Protein AF-0000000067383985 (afdb_homodimer)

Structure (mmCIF, N/CA/C/O backbone):
data_AF-0000000067383985-model_v1
#
loop_
_entity.id
_entity.type
_entity.pdbx_description
1 polymer 'Peptidase S26 domain-containing protein'
#
loop_
_atom_site.group_PDB
_atom_site.id
_atom_site.type_symbol
_atom_site.label_atom_id
_atom_site.label_alt_id
_atom_site.label_comp_id
_atom_site.label_asym_id
_atom_site.label_entity_id
_atom_site.label_seq_id
_atom_site.pdbx_PDB_ins_code
_atom_site.Cartn_x
_atom_site.Cartn_y
_atom_site.Cartn_z
_atom_site.occupancy
_atom_site.B_iso_or_equiv
_atom_site.auth_seq_id
_atom_site.auth_comp_id
_atom_site.auth_asym_id
_atom_site.auth_atom_id
_atom_site.pdbx_PDB_model_num
ATOM 1 N N . MET A 1 1 ? -20.891 30.266 47.156 1 46.22 1 MET A N 1
ATOM 2 C CA . MET A 1 1 ? -20.328 30.25 45.812 1 46.22 1 MET A CA 1
ATOM 3 C C . MET A 1 1 ? -18.812 30.359 45.844 1 46.22 1 MET A C 1
ATOM 5 O O . MET A 1 1 ? -18.266 31.344 46.344 1 46.22 1 MET A O 1
ATOM 9 N N . SER A 1 2 ? -17.922 29.234 45.781 1 56.44 2 SER A N 1
ATOM 10 C CA . SER A 1 2 ? -16.625 28.984 46.406 1 56.44 2 SER A CA 1
ATOM 11 C C . SER A 1 2 ? -15.531 29.797 45.75 1 56.44 2 SER A C 1
ATOM 13 O O . SER A 1 2 ? -15.648 30.203 44.594 1 56.44 2 SER A O 1
ATOM 15 N N . HIS A 1 3 ? -14.695 30.547 46.5 1 60.88 3 HIS A N 1
ATOM 16 C CA . HIS A 1 3 ? -13.5 31.344 46.219 1 60.88 3 HIS A CA 1
ATOM 17 C C . HIS A 1 3 ? -12.633 30.688 45.156 1 60.88 3 HIS A C 1
ATOM 19 O O . HIS A 1 3 ? -11.945 31.375 44.406 1 60.88 3 HIS A O 1
ATOM 25 N N . PHE A 1 4 ? -12.695 29.391 45.156 1 61.62 4 PHE A N 1
ATOM 26 C CA . PHE A 1 4 ? -11.883 28.641 44.188 1 61.62 4 PHE A CA 1
ATOM 27 C C . PHE A 1 4 ? -12.352 28.891 42.781 1 61.62 4 PHE A C 1
ATOM 29 O O . PHE A 1 4 ? -11.539 29.094 41.875 1 61.62 4 PHE A O 1
ATOM 36 N N . LEU A 1 5 ? -13.656 28.984 42.531 1 60.78 5 LEU A N 1
ATOM 37 C CA . LEU A 1 5 ? -14.203 29.234 41.219 1 60.78 5 LEU A CA 1
ATOM 38 C C . LEU A 1 5 ? -13.891 30.656 40.719 1 60.78 5 LEU A C 1
ATOM 40 O O . LEU A 1 5 ? -13.641 30.875 39.531 1 60.78 5 LEU A O 1
ATOM 44 N N . ARG A 1 6 ? -13.672 31.578 41.625 1 62.09 6 ARG A N 1
ATOM 45 C CA . ARG A 1 6 ? -13.344 32.969 41.312 1 62.09 6 ARG A CA 1
ATOM 46 C C . ARG A 1 6 ? -11.906 33.094 40.812 1 62.09 6 ARG A C 1
ATOM 48 O O . ARG A 1 6 ? -11.617 33.844 39.906 1 62.09 6 ARG A O 1
ATOM 55 N N . ARG A 1 7 ? -10.953 32.344 41.406 1 60.19 7 ARG A N 1
ATOM 56 C CA . ARG A 1 7 ? -9.555 32.375 40.969 1 60.19 7 ARG A CA 1
ATOM 57 C C . ARG A 1 7 ? -9.391 31.75 39.594 1 60.19 7 ARG A C 1
ATOM 59 O O . ARG A 1 7 ? -8.57 32.188 38.781 1 60.19 7 ARG A O 1
ATOM 66 N N . LEU A 1 8 ? -10.109 30.703 39.312 1 59.47 8 LEU A N 1
ATOM 67 C CA . LEU A 1 8 ? -10.055 30.094 38 1 59.47 8 LEU A CA 1
ATOM 68 C C . LEU A 1 8 ? -10.672 31.016 36.938 1 59.47 8 LEU A C 1
ATOM 70 O O . LEU A 1 8 ? -10.227 31.031 35.781 1 59.47 8 LEU A O 1
ATOM 74 N N . ALA A 1 9 ? -11.727 31.781 37.375 1 60.59 9 ALA A N 1
ATOM 75 C CA . ALA A 1 9 ? -12.352 32.75 36.469 1 60.59 9 ALA A CA 1
ATOM 76 C C . ALA A 1 9 ? -11.375 33.844 36.094 1 60.59 9 ALA A C 1
ATOM 78 O O . ALA A 1 9 ? -11.539 34.5 35.031 1 60.59 9 ALA A O 1
ATOM 79 N N . GLY A 1 10 ? -10.414 34.031 36.938 1 60.94 10 GLY A N 1
ATOM 80 C CA . GLY A 1 10 ? -9.469 35.125 36.656 1 60.94 10 GLY A CA 1
ATOM 81 C C . GLY A 1 10 ? -8.336 34.688 35.75 1 60.94 10 GLY A C 1
ATOM 82 O O . GLY A 1 10 ? -7.484 35.5 35.406 1 60.94 10 GLY A O 1
ATOM 83 N N . VAL A 1 11 ? -8.078 33.375 35.656 1 58.19 11 VAL A N 1
ATOM 84 C CA . VAL A 1 11 ? -7.035 32.938 34.75 1 58.19 11 VAL A CA 1
ATOM 85 C C . VAL A 1 11 ? -7.438 33.25 33.312 1 58.19 11 VAL A C 1
ATOM 87 O O . VAL A 1 11 ? -8.547 32.938 32.875 1 58.19 11 VAL A O 1
ATOM 90 N N . PRO A 1 12 ? -6.809 34.344 32.688 1 61.72 12 PRO A N 1
ATOM 91 C CA . PRO A 1 12 ? -7.16 34.688 31.328 1 61.72 12 PRO A CA 1
ATOM 92 C C . PRO A 1 12 ? -6.965 33.531 30.344 1 61.72 12 PRO A C 1
ATOM 94 O O . PRO A 1 12 ? -5.977 33.531 29.609 1 61.72 12 PRO A O 1
ATOM 97 N N . TRP A 1 13 ? -7.805 32.5 30.484 1 60.91 13 TRP A N 1
ATOM 98 C CA . TRP A 1 13 ? -7.797 31.312 29.641 1 60.91 13 TRP A CA 1
ATOM 99 C C . TRP A 1 13 ? -7.723 31.688 28.172 1 60.91 13 TRP A C 1
ATOM 101 O O . TRP A 1 13 ? -7.074 31 27.375 1 60.91 13 TRP A O 1
ATOM 111 N N . ARG A 1 14 ? -8.352 32.75 27.922 1 64.44 14 ARG A N 1
ATOM 112 C CA . ARG A 1 14 ? -8.328 33.188 26.531 1 64.44 14 ARG A CA 1
ATOM 113 C C . ARG A 1 14 ? -6.91 33.562 26.094 1 64.44 14 ARG A C 1
ATOM 115 O O . ARG A 1 14 ? -6.5 33.219 24.984 1 64.44 14 ARG A O 1
ATOM 122 N N . GLN A 1 15 ? -6.246 34.219 27 1 60.88 15 GLN A N 1
ATOM 123 C CA . GLN A 1 15 ? -4.883 34.625 26.656 1 60.88 15 GLN A CA 1
ATOM 124 C C . GLN A 1 15 ? -3.949 33.406 26.656 1 60.88 15 GLN A C 1
ATOM 126 O O . GLN A 1 15 ? -3.115 33.25 25.766 1 60.88 15 GLN A O 1
ATOM 131 N N . ILE A 1 16 ? -4.016 32.594 27.672 1 58.84 16 ILE A N 1
ATOM 132 C CA . ILE A 1 16 ? -3.168 31.406 27.734 1 58.84 16 ILE A CA 1
ATOM 133 C C . ILE A 1 16 ? -3.533 30.438 26.594 1 58.84 16 ILE A C 1
ATOM 135 O O . ILE A 1 16 ? -2.65 29.875 25.953 1 58.84 16 ILE A O 1
ATOM 139 N N . ALA A 1 17 ? -4.852 30.375 26.406 1 60.25 17 ALA A N 1
ATOM 140 C CA . ALA A 1 17 ? -5.301 29.531 25.312 1 60.25 17 ALA A CA 1
ATOM 141 C C . ALA A 1 17 ? -4.805 30.062 23.969 1 60.25 17 ALA A C 1
ATOM 143 O O . ALA A 1 17 ? -4.391 29.297 23.094 1 60.25 17 ALA A O 1
ATOM 144 N N . GLY A 1 18 ? -4.777 31.344 23.891 1 61.44 18 GLY A N 1
ATOM 145 C CA . GLY A 1 18 ? -4.312 31.969 22.656 1 61.44 18 GLY A CA 1
ATOM 146 C C . GLY A 1 18 ? -2.832 31.766 22.406 1 61.44 18 GLY A C 1
ATOM 147 O O . GLY A 1 18 ? -2.428 31.422 21.297 1 61.44 18 GLY A O 1
ATOM 148 N N . GLU A 1 19 ? -2.053 32.031 23.438 1 60.81 19 GLU A N 1
ATOM 149 C CA . GLU A 1 19 ? -0.607 31.875 23.312 1 60.81 19 GLU A CA 1
ATOM 150 C C . GLU A 1 19 ? -0.226 30.406 23.172 1 60.81 19 GLU A C 1
ATOM 152 O O . GLU A 1 19 ? 0.644 30.062 22.359 1 60.81 19 GLU A O 1
ATOM 157 N N . ALA A 1 20 ? -0.768 29.609 24.062 1 60.75 20 ALA A N 1
ATOM 158 C CA . ALA A 1 20 ? -0.512 28.172 23.984 1 60.75 20 ALA A CA 1
ATOM 159 C C . ALA A 1 20 ? -0.951 27.609 22.625 1 60.75 20 ALA A C 1
ATOM 161 O O . ALA A 1 20 ? -0.255 26.781 22.047 1 60.75 20 ALA A O 1
ATOM 162 N N . VAL A 1 21 ? -2.004 28.234 22.188 1 63.19 21 VAL A N 1
ATOM 163 C CA . VAL A 1 21 ? -2.52 27.766 20.906 1 63.19 21 VAL A CA 1
ATOM 164 C C . VAL A 1 21 ? -1.542 28.125 19.797 1 63.19 21 VAL A C 1
ATOM 166 O O . VAL A 1 21 ? -1.293 27.312 18.891 1 63.19 21 VAL A O 1
ATOM 169 N N . SER A 1 22 ? -0.881 29.328 20 1 64.75 22 SER A N 1
ATOM 170 C CA . SER A 1 22 ? 0.042 29.734 18.938 1 64.75 22 SER A CA 1
ATOM 171 C C . SER A 1 22 ? 1.28 28.844 18.922 1 64.75 22 SER A C 1
ATOM 173 O O . SER A 1 22 ? 1.728 28.422 17.859 1 64.75 22 SER A O 1
ATOM 175 N N . GLY A 1 23 ? 1.923 28.641 20.156 1 63.78 23 GLY A N 1
ATOM 176 C CA . GLY A 1 23 ? 3.098 27.781 20.219 1 63.78 23 GLY A CA 1
ATOM 177 C C . GLY A 1 23 ? 2.809 26.344 19.859 1 63.78 23 GLY A C 1
ATOM 178 O O . GLY A 1 23 ? 3.559 25.719 19.094 1 63.78 23 GLY A O 1
ATOM 179 N N . VAL A 1 24 ? 1.77 25.828 20.406 1 73 24 VAL A N 1
ATOM 180 C CA . VAL A 1 24 ? 1.37 24.453 20.141 1 73 24 VAL A CA 1
ATOM 181 C C . VAL A 1 24 ? 1.079 24.266 18.641 1 73 24 VAL A C 1
ATOM 183 O O . VAL A 1 24 ? 1.399 23.234 18.062 1 73 24 VAL A O 1
ATOM 186 N N . SER A 1 25 ? 0.695 25.406 18.141 1 74.25 25 SER A N 1
ATOM 187 C CA . SER A 1 25 ? 0.328 25.344 16.734 1 74.25 25 SER A CA 1
ATOM 188 C C . SER A 1 25 ? 1.559 25.188 15.844 1 74.25 25 SER A C 1
ATOM 190 O O . SER A 1 25 ? 1.547 24.391 14.898 1 74.25 25 SER A O 1
ATOM 192 N N . LEU A 1 26 ? 2.713 25.922 16.188 1 72.44 26 LEU A N 1
ATOM 193 C CA . LEU A 1 26 ? 3.918 25.812 15.367 1 72.44 26 LEU A CA 1
ATOM 194 C C . LEU A 1 26 ? 4.539 24.422 15.508 1 72.44 26 LEU A C 1
ATOM 196 O O . LEU A 1 26 ? 4.992 23.844 14.523 1 72.44 26 LEU A O 1
ATOM 200 N N . VAL A 1 27 ? 4.539 24 16.703 1 78.19 27 VAL A N 1
ATOM 201 C CA . VAL A 1 27 ? 5.094 22.688 16.969 1 78.19 27 VAL A CA 1
ATOM 202 C C . VAL A 1 27 ? 4.266 21.625 16.234 1 78.19 27 VAL A C 1
ATOM 204 O O . VAL A 1 27 ? 4.82 20.734 15.578 1 78.19 27 VAL A O 1
ATOM 207 N N . ALA A 1 28 ? 3.02 21.797 16.328 1 81.31 28 ALA A N 1
ATOM 208 C CA . ALA A 1 28 ? 2.131 20.875 15.648 1 81.31 28 ALA A CA 1
ATOM 209 C C . ALA A 1 28 ? 2.346 20.922 14.133 1 81.31 28 ALA A C 1
ATOM 211 O O . ALA A 1 28 ? 2.328 19.891 13.461 1 81.31 28 ALA A O 1
ATOM 212 N N . GLN A 1 29 ? 2.59 22.062 13.641 1 78.62 29 GLN A N 1
ATOM 213 C CA . GLN A 1 29 ? 2.852 22.234 12.211 1 78.62 29 GLN A CA 1
ATOM 214 C C . GLN A 1 29 ? 4.156 21.547 11.805 1 78.62 29 GLN A C 1
ATOM 216 O O . GLN A 1 29 ? 4.223 20.906 10.758 1 78.62 29 GLN A O 1
ATOM 221 N N . GLY A 1 30 ? 5.191 21.859 12.562 1 83.25 30 GLY A N 1
ATOM 222 C CA . GLY A 1 30 ? 6.461 21.203 12.297 1 83.25 30 GLY A CA 1
ATOM 223 C C . GLY A 1 30 ? 6.367 19.688 12.312 1 83.25 30 GLY A C 1
ATOM 224 O O . GLY A 1 30 ? 6.875 19.016 11.414 1 83.25 30 GLY A O 1
ATOM 225 N N . LEU A 1 31 ? 5.602 19.234 13.234 1 85.94 31 LEU A N 1
ATOM 226 C CA . LEU A 1 31 ? 5.438 17.797 13.359 1 85.94 31 LEU A CA 1
ATOM 227 C C . LEU A 1 31 ? 4.648 17.234 12.188 1 85.94 31 LEU A C 1
ATOM 229 O O . LEU A 1 31 ? 4.984 16.172 11.656 1 85.94 31 LEU A O 1
ATOM 233 N N . CYS A 1 32 ? 3.625 17.984 11.797 1 86 32 CYS A N 1
ATOM 234 C CA . CYS A 1 32 ? 2.832 17.562 10.648 1 86 32 CYS A CA 1
ATOM 235 C C . CYS A 1 32 ? 3.666 17.578 9.375 1 86 32 CYS A C 1
ATOM 237 O O . CYS A 1 32 ? 3.568 16.656 8.562 1 86 32 CYS A O 1
ATOM 239 N N . ALA A 1 33 ? 4.504 18.531 9.203 1 86.94 33 ALA A N 1
ATOM 240 C CA . ALA A 1 33 ? 5.344 18.625 8.016 1 86.94 33 ALA A CA 1
ATOM 241 C C . ALA A 1 33 ? 6.355 17.484 7.961 1 86.94 33 ALA A C 1
ATOM 243 O O . ALA A 1 33 ? 6.551 16.875 6.906 1 86.94 33 ALA A O 1
ATOM 244 N N . VAL A 1 34 ? 6.945 17.281 9.07 1 88.19 34 VAL A N 1
ATOM 245 C CA . VAL A 1 34 ? 7.91 16.188 9.148 1 88.19 34 VAL A CA 1
ATOM 246 C C . VAL A 1 34 ? 7.215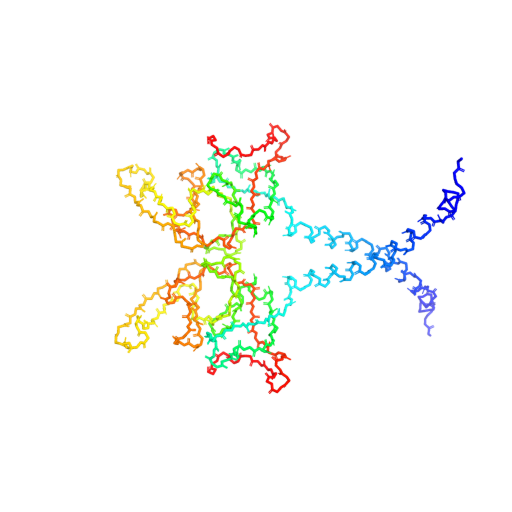 14.859 8.844 1 88.19 34 VAL A C 1
ATOM 248 O O . VAL A 1 34 ? 7.758 14.016 8.117 1 88.19 34 VAL A O 1
ATOM 251 N N . HIS A 1 35 ? 6.031 14.734 9.344 1 90.12 35 HIS A N 1
ATOM 252 C CA . HIS A 1 35 ? 5.277 13.508 9.102 1 90.12 35 HIS A CA 1
ATOM 253 C C . HIS A 1 35 ? 4.961 13.344 7.617 1 90.12 35 HIS A C 1
ATOM 255 O O . HIS A 1 35 ? 5.16 12.266 7.055 1 90.12 35 HIS A O 1
ATOM 261 N N . VAL A 1 36 ? 4.488 14.391 7 1 89.69 36 VAL A N 1
ATOM 262 C CA . VAL A 1 36 ? 4.145 14.344 5.582 1 89.69 36 VAL A CA 1
ATOM 263 C C . VAL A 1 36 ? 5.398 14.062 4.754 1 89.69 36 VAL A C 1
ATOM 265 O O . VAL A 1 36 ? 5.375 13.242 3.838 1 89.69 36 VAL A O 1
ATOM 268 N N . PHE A 1 37 ? 6.438 14.711 5.07 1 91.19 37 PHE A N 1
ATOM 269 C CA . PHE A 1 37 ? 7.699 14.508 4.367 1 91.19 37 PHE A CA 1
ATOM 270 C C . PHE A 1 37 ? 8.188 13.078 4.531 1 91.19 37 PHE A C 1
ATOM 272 O O . PHE A 1 37 ? 8.547 12.422 3.549 1 91.19 37 PHE A O 1
ATOM 279 N N . SER A 1 38 ? 8.164 12.523 5.723 1 91.88 38 SER A N 1
ATOM 280 C CA . SER A 1 38 ? 8.656 11.18 6.004 1 91.88 38 SER A CA 1
ATOM 281 C C . SER A 1 38 ? 7.762 10.125 5.359 1 91.88 38 SER A C 1
ATOM 283 O O . SER A 1 38 ? 8.242 9.062 4.957 1 91.88 38 SER A O 1
ATOM 285 N N . GLU A 1 39 ? 6.5 10.438 5.176 1 91.5 39 GLU A N 1
ATOM 286 C CA . GLU A 1 39 ? 5.551 9.484 4.617 1 91.5 39 GLU A CA 1
ATOM 287 C C . GLU A 1 39 ? 5.68 9.398 3.1 1 91.5 39 GLU A C 1
ATOM 289 O O . GLU A 1 39 ? 5.508 8.328 2.516 1 91.5 39 GLU A O 1
ATOM 294 N N . HIS A 1 40 ? 6.16 10.547 2.533 1 93.25 40 HIS A N 1
ATOM 295 C CA . HIS A 1 40 ? 6.016 10.57 1.083 1 93.25 40 HIS A CA 1
ATOM 296 C C . HIS A 1 40 ? 7.367 10.711 0.395 1 93.25 40 HIS A C 1
ATOM 298 O O . HIS A 1 40 ? 7.488 10.461 -0.807 1 93.25 40 HIS A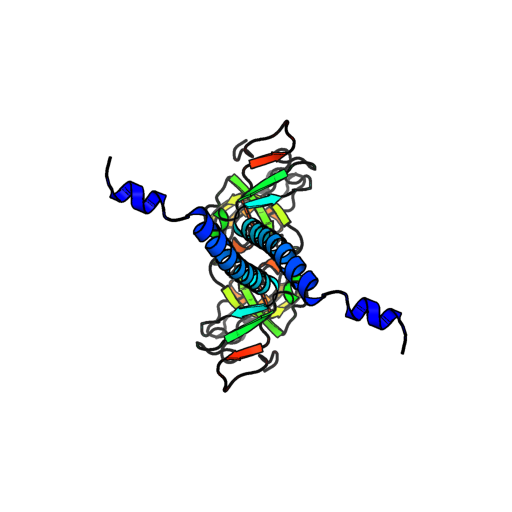 O 1
ATOM 304 N N . VAL A 1 41 ? 8.367 11.039 1.116 1 95.5 41 VAL A N 1
ATOM 305 C CA . VAL A 1 41 ? 9.602 11.383 0.415 1 95.5 41 VAL A CA 1
ATOM 306 C C . VAL A 1 41 ? 10.75 10.516 0.921 1 95.5 41 VAL A C 1
ATOM 308 O O . VAL A 1 41 ? 11.258 9.664 0.187 1 95.5 41 VAL A O 1
ATOM 311 N N . LEU A 1 42 ? 11.148 10.75 2.117 1 95.56 42 LEU A N 1
ATOM 312 C CA . LEU A 1 42 ? 12.297 10.062 2.697 1 95.56 42 LEU A CA 1
ATOM 313 C C . LEU A 1 42 ? 11.969 9.531 4.09 1 95.56 42 LEU A C 1
ATOM 315 O O . LEU A 1 42 ? 11.438 10.266 4.926 1 95.56 42 LEU A O 1
ATOM 319 N N . GLY A 1 43 ? 12.219 8.242 4.309 1 94.94 43 GLY A N 1
ATOM 320 C CA . GLY A 1 43 ? 12.008 7.633 5.609 1 94.94 43 GLY A CA 1
ATOM 321 C C . GLY A 1 43 ? 13.234 6.895 6.121 1 94.94 43 GLY A C 1
ATOM 322 O O . GLY A 1 43 ? 14.289 6.906 5.48 1 94.94 43 GLY A O 1
ATOM 323 N N . VAL A 1 44 ? 13.102 6.41 7.301 1 93.81 44 VAL A N 1
ATOM 324 C CA . VAL A 1 44 ? 14.148 5.602 7.922 1 93.81 44 VAL A CA 1
ATOM 325 C C . VAL A 1 44 ? 13.594 4.215 8.258 1 93.81 44 VAL A C 1
ATOM 327 O O . VAL A 1 44 ? 12.453 4.09 8.703 1 93.81 44 VAL A O 1
ATOM 330 N N . ALA A 1 45 ? 14.398 3.24 7.984 1 93.81 45 ALA A N 1
ATOM 331 C CA . ALA A 1 45 ? 13.977 1.869 8.266 1 93.81 45 ALA A CA 1
ATOM 332 C C . ALA A 1 45 ? 15.023 1.138 9.109 1 93.81 45 ALA A C 1
ATOM 334 O O . ALA A 1 45 ? 16.219 1.428 9.016 1 93.81 45 ALA A O 1
ATOM 335 N N . PHE A 1 46 ? 14.469 0.198 9.906 1 92.06 46 PHE A N 1
ATOM 336 C CA . PHE A 1 46 ? 15.273 -0.668 10.766 1 92.06 46 PHE A CA 1
ATOM 337 C C . PHE A 1 46 ? 15.047 -2.135 10.414 1 92.06 46 PHE A C 1
ATOM 339 O O . PHE A 1 46 ? 14.352 -2.848 11.141 1 92.06 46 PHE A O 1
ATOM 346 N N . PRO A 1 47 ? 15.594 -2.461 9.234 1 86.44 47 PRO A N 1
ATOM 347 C CA . PRO A 1 47 ? 15.375 -3.863 8.875 1 86.44 47 PRO A CA 1
ATOM 348 C C . PRO A 1 47 ? 15.953 -4.836 9.898 1 86.44 47 PRO A C 1
ATOM 350 O O . PRO A 1 47 ? 17.016 -4.57 10.477 1 86.44 47 PRO A O 1
ATOM 353 N N . ARG A 1 48 ? 15.125 -5.824 10.234 1 86.75 48 ARG A N 1
ATOM 354 C CA . ARG A 1 48 ? 15.547 -6.863 11.172 1 86.75 48 ARG A CA 1
ATOM 355 C C . ARG A 1 48 ? 15.445 -8.242 10.539 1 86.75 48 ARG A C 1
ATOM 357 O O . ARG A 1 48 ? 14.586 -8.477 9.68 1 86.75 48 ARG A O 1
ATOM 364 N N . GLY A 1 49 ? 16.328 -9.055 10.961 1 87.62 49 GLY A N 1
ATOM 365 C CA . GLY A 1 49 ? 16.266 -10.43 10.484 1 87.62 49 GLY A CA 1
ATOM 366 C C . GLY A 1 49 ? 17.516 -10.852 9.719 1 87.62 49 GLY A C 1
ATOM 367 O O . GLY A 1 49 ? 18.375 -10.023 9.422 1 87.62 49 GLY A O 1
ATOM 368 N N . SER A 1 50 ? 17.547 -12.188 9.32 1 90.38 50 SER A N 1
ATOM 369 C CA . SER A 1 50 ? 18.734 -12.742 8.703 1 90.38 50 SER A CA 1
ATOM 370 C C . SER A 1 50 ? 18.578 -12.844 7.188 1 90.38 50 SER A C 1
ATOM 372 O O . SER A 1 50 ? 19.531 -13.203 6.48 1 90.38 50 SER A O 1
ATOM 374 N N . SER A 1 51 ? 17.484 -12.438 6.699 1 91.25 51 SER A N 1
ATOM 375 C CA . SER A 1 51 ? 17.172 -12.734 5.309 1 91.25 51 SER A CA 1
ATOM 376 C C . SER A 1 51 ? 18.094 -11.992 4.352 1 91.25 51 SER A C 1
ATOM 378 O O . SER A 1 51 ? 18.297 -12.422 3.215 1 91.25 51 SER A O 1
ATOM 380 N N . MET A 1 52 ? 18.641 -10.891 4.805 1 91.44 52 MET A N 1
ATOM 381 C CA . MET A 1 52 ? 19.422 -10.062 3.887 1 91.44 52 MET A CA 1
ATOM 382 C C . MET A 1 52 ? 20.906 -10.141 4.215 1 91.44 52 MET A C 1
ATOM 384 O O . MET A 1 52 ? 21.703 -9.359 3.691 1 91.44 52 MET A O 1
ATOM 388 N N . LEU A 1 53 ? 21.266 -11.023 5.027 1 89.75 53 LEU A N 1
ATOM 389 C CA . LEU A 1 53 ? 22.688 -11.242 5.277 1 89.75 53 LEU A CA 1
ATOM 390 C C . LEU A 1 53 ? 23.391 -11.711 4.016 1 89.75 53 LEU A C 1
ATOM 392 O O . LEU A 1 53 ? 22.844 -12.508 3.25 1 89.75 53 LEU A O 1
ATOM 396 N N . PRO A 1 54 ? 24.562 -11.141 3.787 1 86.38 54 PRO A N 1
ATOM 397 C CA . PRO A 1 54 ? 25.344 -10.258 4.648 1 86.38 54 PRO A CA 1
ATOM 398 C C . PRO A 1 54 ? 25.125 -8.781 4.336 1 86.38 54 PRO A C 1
ATOM 400 O O . PRO A 1 54 ? 25.688 -7.906 4.992 1 86.38 54 PRO A O 1
ATOM 403 N N . ALA A 1 55 ? 24.391 -8.461 3.324 1 84.56 55 ALA A N 1
ATOM 404 C CA . ALA A 1 55 ? 24.188 -7.078 2.902 1 84.56 55 ALA A CA 1
ATOM 405 C C . ALA A 1 55 ? 23.672 -6.223 4.055 1 84.56 55 ALA A C 1
ATOM 407 O O . ALA A 1 55 ? 24.109 -5.078 4.23 1 84.56 55 ALA A O 1
ATOM 408 N N . LEU A 1 56 ? 22.766 -6.75 4.844 1 87.19 56 LEU A N 1
ATOM 409 C CA . LEU A 1 56 ? 22.219 -6.102 6.031 1 87.19 56 LEU A CA 1
ATOM 410 C C . LEU A 1 56 ? 22.406 -6.98 7.266 1 87.19 56 LEU A C 1
ATOM 412 O O . LEU A 1 56 ? 22.156 -8.188 7.219 1 87.19 56 LEU A O 1
ATOM 416 N N . ASN A 1 57 ? 22.797 -6.344 8.234 1 85.81 57 ASN A N 1
ATOM 417 C CA . ASN A 1 57 ? 23 -7.09 9.477 1 85.81 57 ASN A CA 1
ATOM 418 C C . ASN A 1 57 ? 21.672 -7.52 10.086 1 85.81 57 ASN A C 1
ATOM 420 O O . ASN A 1 57 ? 20.609 -6.984 9.727 1 85.81 57 ASN A O 1
ATOM 424 N N . MET A 1 58 ? 21.781 -8.414 10.961 1 81.5 58 MET A N 1
ATOM 425 C CA . MET A 1 58 ? 20.578 -8.93 11.602 1 81.5 58 MET A CA 1
ATOM 426 C C . MET A 1 58 ? 19.859 -7.84 12.398 1 81.5 58 MET A C 1
ATOM 428 O O . MET A 1 58 ? 18.641 -7.836 12.5 1 81.5 58 MET A O 1
ATOM 432 N N . ALA A 1 59 ? 20.75 -7.039 12.977 1 83.06 59 ALA A N 1
ATOM 433 C CA . ALA A 1 59 ? 20.219 -5.902 13.727 1 83.06 59 ALA A CA 1
ATOM 434 C C . ALA A 1 59 ? 21.219 -4.742 13.742 1 83.06 59 ALA A C 1
ATOM 436 O O . ALA A 1 59 ? 22.406 -4.938 13.531 1 83.06 59 ALA A O 1
ATOM 437 N N . GLY A 1 60 ? 20.609 -3.602 13.844 1 84.88 60 GLY A N 1
ATOM 438 C CA . GLY A 1 60 ? 21.453 -2.449 14.109 1 84.88 60 GLY A CA 1
ATOM 439 C C . GLY A 1 60 ? 21.609 -1.536 12.906 1 84.88 60 GLY A C 1
ATOM 440 O O . GLY A 1 60 ? 22.016 -0.382 13.047 1 84.88 60 GLY A O 1
ATOM 441 N N . ASP A 1 61 ? 21.391 -2.033 11.758 1 90.94 61 ASP A N 1
ATOM 442 C CA . ASP A 1 61 ? 21.5 -1.178 10.578 1 90.94 61 ASP A CA 1
ATOM 443 C C . ASP A 1 61 ? 20.312 -0.216 10.484 1 90.94 61 ASP A C 1
ATOM 445 O O . ASP A 1 61 ? 19.188 -0.578 10.82 1 90.94 61 ASP A O 1
ATOM 449 N N . VAL A 1 62 ? 20.641 0.974 10.117 1 94 62 VAL A N 1
ATOM 450 C CA . VAL A 1 62 ? 19.609 1.971 9.828 1 94 62 VAL A CA 1
ATOM 451 C C . VAL A 1 62 ? 19.75 2.447 8.383 1 94 62 VAL A C 1
ATOM 453 O O . VAL A 1 62 ? 20.828 2.879 7.961 1 94 62 VAL A O 1
ATOM 456 N N . LEU A 1 63 ? 18.656 2.365 7.68 1 94.75 63 LEU A N 1
ATOM 457 C CA . LEU A 1 63 ? 18.703 2.68 6.258 1 94.75 63 LEU A CA 1
ATOM 458 C C . LEU A 1 63 ? 17.781 3.844 5.922 1 94.75 63 LEU A C 1
ATOM 460 O O . LEU A 1 63 ? 16.719 3.984 6.523 1 94.75 63 LEU A O 1
ATOM 464 N N . LEU A 1 64 ? 18.266 4.617 4.98 1 95.25 64 LEU A N 1
ATOM 465 C CA . LEU A 1 64 ? 17.391 5.605 4.363 1 95.25 64 LEU A CA 1
ATOM 466 C C . LEU A 1 64 ? 16.469 4.953 3.33 1 95.25 64 LEU A C 1
ATOM 468 O O . LEU A 1 64 ? 16.906 4.098 2.557 1 95.25 64 LEU A O 1
ATOM 472 N N . THR A 1 65 ? 15.242 5.344 3.412 1 96.06 65 THR A N 1
ATOM 473 C CA . THR A 1 65 ? 14.258 4.789 2.488 1 96.06 65 THR A CA 1
ATOM 474 C C . THR A 1 65 ? 13.727 5.871 1.551 1 96.06 65 THR A C 1
ATOM 476 O O . THR A 1 65 ? 13.07 6.816 1.993 1 96.06 65 THR A O 1
ATOM 479 N N . ASP A 1 66 ? 14.094 5.758 0.274 1 97.38 66 ASP A N 1
ATOM 480 C CA . ASP A 1 66 ? 13.547 6.613 -0.776 1 97.38 66 ASP A CA 1
ATOM 481 C C . ASP A 1 66 ? 12.125 6.188 -1.149 1 97.38 66 ASP A C 1
ATOM 483 O O . ASP A 1 66 ? 11.93 5.129 -1.743 1 97.38 66 ASP A O 1
ATOM 487 N N . LYS A 1 67 ? 11.094 7.059 -0.863 1 97.19 67 LYS A N 1
ATOM 488 C CA . LYS A 1 67 ? 9.695 6.688 -1.081 1 97.19 67 LYS A CA 1
ATOM 489 C C . LYS A 1 67 ? 9.172 7.277 -2.385 1 97.19 67 LYS A C 1
ATOM 491 O O . LYS A 1 67 ? 8.031 7.008 -2.779 1 97.19 67 LYS A O 1
ATOM 496 N N . VAL A 1 68 ? 9.984 7.965 -3.092 1 97.25 68 VAL A N 1
ATOM 497 C CA . VAL A 1 68 ? 9.586 8.602 -4.344 1 97.25 68 VAL A CA 1
ATOM 498 C C . VAL A 1 68 ? 9.883 7.668 -5.516 1 97.25 68 VAL A C 1
ATOM 500 O O . VAL A 1 68 ? 9.062 7.523 -6.426 1 97.25 68 VAL A O 1
ATOM 503 N N . SER A 1 69 ? 10.984 7.012 -5.488 1 96.56 69 SER A N 1
ATOM 504 C CA . SER A 1 69 ? 11.438 6.176 -6.598 1 96.56 69 SER A CA 1
ATOM 505 C C . SER A 1 69 ? 10.422 5.086 -6.922 1 96.56 69 SER A C 1
ATOM 507 O O . SER A 1 69 ? 10.078 4.883 -8.086 1 96.56 69 SER A O 1
ATOM 509 N N . PRO A 1 70 ? 9.914 4.383 -5.91 1 97 70 PRO A N 1
ATOM 510 C CA . PRO A 1 70 ? 8.922 3.371 -6.262 1 97 70 PRO A CA 1
ATOM 511 C C . PRO A 1 70 ? 7.684 3.965 -6.93 1 97 70 PRO A C 1
ATOM 513 O O . PRO A 1 70 ? 7.152 3.387 -7.883 1 97 70 PRO A O 1
ATOM 516 N N . ARG A 1 71 ? 7.277 5.086 -6.457 1 95.56 71 ARG A N 1
ATOM 517 C CA . ARG A 1 71 ? 6.082 5.715 -7.008 1 95.56 71 ARG A CA 1
ATOM 518 C C . ARG A 1 71 ? 6.316 6.164 -8.445 1 95.56 71 ARG A C 1
ATOM 520 O O . ARG A 1 71 ? 5.379 6.207 -9.25 1 95.56 71 ARG A O 1
ATOM 527 N N . ARG A 1 72 ? 7.504 6.402 -8.781 1 95.88 72 ARG A N 1
ATOM 528 C CA . ARG A 1 72 ? 7.844 6.879 -10.117 1 95.88 72 ARG A CA 1
ATOM 529 C C . ARG A 1 72 ? 8.281 5.723 -11.016 1 95.88 72 ARG A C 1
ATOM 531 O O . ARG A 1 72 ? 8.734 5.941 -12.141 1 95.88 72 ARG A O 1
ATOM 538 N N . GLY A 1 73 ? 8.242 4.523 -10.516 1 95.81 73 GLY A N 1
ATOM 539 C CA . GLY A 1 73 ? 8.578 3.354 -11.305 1 95.81 73 GLY A CA 1
ATOM 540 C C . GLY A 1 73 ? 10.078 3.176 -11.5 1 95.81 73 GLY A C 1
ATOM 541 O O . GLY A 1 73 ? 10.516 2.641 -12.516 1 95.81 73 GLY A O 1
ATOM 542 N N . ARG A 1 74 ? 10.867 3.656 -10.578 1 96.12 74 ARG A N 1
ATOM 543 C CA . ARG A 1 74 ? 12.312 3.648 -10.75 1 96.12 74 ARG A CA 1
ATOM 544 C C . ARG A 1 74 ? 12.953 2.529 -9.93 1 96.12 74 ARG A C 1
ATOM 546 O O . ARG A 1 74 ? 14.125 2.623 -9.547 1 96.12 74 ARG A O 1
ATOM 553 N N . VAL A 1 75 ? 12.227 1.575 -9.656 1 96.94 75 VAL A N 1
ATOM 554 C CA . VAL A 1 75 ? 12.75 0.367 -9.023 1 96.94 75 VAL A CA 1
ATOM 555 C C . VAL A 1 75 ? 13.148 -0.643 -10.102 1 96.94 75 VAL A C 1
ATOM 557 O O . VAL A 1 75 ? 12.445 -0.804 -11.102 1 96.94 75 VAL A O 1
ATOM 560 N N . GLY A 1 76 ? 14.266 -1.263 -9.883 1 96.81 76 GLY A N 1
ATOM 561 C CA . GLY A 1 76 ? 14.734 -2.266 -10.828 1 96.81 76 GLY A CA 1
ATOM 562 C C . GLY A 1 76 ? 15.562 -3.359 -10.172 1 96.81 76 GLY A C 1
ATOM 563 O O . GLY A 1 76 ? 15.797 -3.326 -8.961 1 96.81 76 GLY A O 1
ATOM 564 N N . PRO A 1 77 ? 15.945 -4.359 -11.047 1 97.06 77 PRO A N 1
ATOM 565 C CA . PRO A 1 77 ? 16.734 -5.469 -10.516 1 97.06 77 PRO A CA 1
ATOM 566 C C . PRO A 1 77 ? 18 -4.996 -9.797 1 97.06 77 PRO A C 1
ATOM 568 O O . PRO A 1 77 ? 18.672 -4.074 -10.258 1 97.06 77 PRO A O 1
ATOM 571 N N . GLY A 1 78 ? 18.25 -5.594 -8.641 1 95.31 78 GLY A N 1
ATOM 572 C CA . GLY A 1 78 ? 19.406 -5.238 -7.84 1 95.31 78 GLY A CA 1
ATOM 573 C C . GLY A 1 78 ? 19.078 -4.309 -6.688 1 95.31 78 GLY A C 1
ATOM 574 O O . GLY A 1 78 ? 19.812 -4.254 -5.695 1 95.31 78 GLY A O 1
ATOM 575 N N . ASP A 1 79 ? 18.031 -3.6 -6.828 1 95.94 79 ASP A N 1
ATOM 576 C CA . ASP A 1 79 ? 17.625 -2.672 -5.781 1 95.94 79 ASP A CA 1
ATOM 577 C C . ASP A 1 79 ? 17.141 -3.422 -4.543 1 95.94 79 ASP A C 1
ATOM 579 O O . ASP A 1 79 ? 16.5 -4.473 -4.66 1 95.94 79 ASP A O 1
ATOM 583 N N . VAL A 1 80 ? 17.484 -2.916 -3.398 1 96.12 80 VAL A N 1
ATOM 584 C CA . VAL A 1 80 ? 16.906 -3.383 -2.15 1 96.12 80 VAL A CA 1
ATOM 585 C C . VAL A 1 80 ? 15.672 -2.535 -1.811 1 96.12 80 VAL A C 1
ATOM 587 O O . VAL A 1 80 ? 15.742 -1.305 -1.818 1 96.12 80 VAL A O 1
ATOM 590 N N . VAL A 1 81 ? 14.594 -3.23 -1.55 1 97 81 VAL A N 1
ATOM 591 C CA . VAL A 1 81 ? 13.352 -2.488 -1.338 1 97 81 VAL A CA 1
ATOM 592 C C . VAL A 1 81 ? 12.734 -2.891 -0.002 1 97 81 VAL A C 1
ATOM 594 O O . VAL A 1 81 ? 12.984 -3.986 0.503 1 97 81 VAL A O 1
ATOM 597 N N . LEU A 1 82 ? 12.062 -1.924 0.577 1 96.69 82 LEU A N 1
ATOM 598 C CA . LEU A 1 82 ? 11.133 -2.168 1.672 1 96.69 82 LEU A CA 1
ATOM 599 C C . LEU A 1 82 ? 9.766 -2.596 1.141 1 96.69 82 LEU A C 1
ATOM 601 O O . LEU A 1 82 ? 9.141 -1.866 0.37 1 96.69 82 LEU A O 1
ATOM 605 N N . LEU A 1 83 ? 9.336 -3.781 1.552 1 96.94 83 LEU A N 1
ATOM 606 C CA . LEU A 1 83 ? 8.156 -4.406 0.969 1 96.94 83 LEU A CA 1
ATOM 607 C C . LEU A 1 83 ? 7.148 -4.781 2.051 1 96.94 83 LEU A C 1
ATOM 609 O O . LEU A 1 83 ? 7.516 -5.387 3.062 1 96.94 83 LEU A O 1
ATOM 613 N N . LEU A 1 84 ? 5.879 -4.312 1.863 1 97.44 84 LEU A N 1
ATOM 614 C CA . LEU A 1 84 ? 4.828 -4.902 2.686 1 97.44 84 LEU A CA 1
ATOM 615 C C . LEU A 1 84 ? 4.648 -6.383 2.361 1 97.44 84 LEU A C 1
ATOM 617 O O . LEU A 1 84 ? 4.492 -6.75 1.195 1 97.44 84 LEU A O 1
ATOM 621 N N . SER A 1 85 ? 4.73 -7.219 3.385 1 97.44 85 SER A N 1
ATOM 622 C CA . SER A 1 85 ? 4.648 -8.656 3.166 1 97.44 85 SER A CA 1
ATOM 623 C C . SER A 1 85 ? 3.307 -9.047 2.553 1 97.44 85 SER A C 1
ATOM 625 O O . SER A 1 85 ? 2.254 -8.609 3.021 1 97.44 85 SER A O 1
ATOM 627 N N . PRO A 1 86 ? 3.355 -9.852 1.466 1 97.81 86 PRO A N 1
ATOM 628 C CA . PRO A 1 86 ? 2.084 -10.32 0.907 1 97.81 86 PRO A CA 1
ATOM 629 C C . PRO A 1 86 ? 1.341 -11.266 1.846 1 97.81 86 PRO A C 1
ATOM 631 O O . PRO A 1 86 ? 0.125 -11.438 1.721 1 97.81 86 PRO A O 1
ATOM 634 N N . GLU A 1 87 ? 2.006 -11.82 2.799 1 97.06 87 GLU A N 1
ATOM 635 C CA . GLU A 1 87 ? 1.414 -12.828 3.67 1 97.06 87 GLU A CA 1
ATOM 636 C C . GLU A 1 87 ? 0.922 -12.211 4.977 1 97.06 87 GLU A C 1
ATOM 638 O O . GLU A 1 87 ? 0.092 -12.797 5.672 1 97.06 87 GLU A O 1
ATOM 643 N N . ASP A 1 88 ? 1.494 -11.102 5.328 1 96.12 88 ASP A N 1
ATOM 644 C CA . ASP A 1 88 ? 1.151 -10.398 6.559 1 96.12 88 ASP A CA 1
ATOM 645 C C . ASP A 1 88 ? 1.158 -8.883 6.344 1 96.12 88 ASP A C 1
ATOM 647 O O . ASP A 1 88 ? 2.221 -8.258 6.312 1 96.12 88 ASP A O 1
ATOM 651 N N . PRO A 1 89 ? -0.035 -8.273 6.27 1 94.38 89 PRO A N 1
ATOM 652 C CA . PRO A 1 89 ? -0.123 -6.848 5.93 1 94.38 89 PRO A CA 1
ATOM 653 C C . PRO A 1 89 ? 0.409 -5.941 7.035 1 94.38 89 PRO A C 1
ATOM 655 O O . PRO A 1 89 ? 0.469 -4.723 6.863 1 94.38 89 PRO A O 1
ATOM 658 N N . ARG A 1 90 ? 0.89 -6.48 8.141 1 94.25 90 ARG A N 1
ATOM 659 C CA . ARG A 1 90 ? 1.415 -5.672 9.234 1 94.25 90 ARG A CA 1
ATOM 660 C C . ARG A 1 90 ? 2.938 -5.75 9.297 1 94.25 90 ARG A C 1
ATOM 662 O O . ARG A 1 90 ? 3.562 -5.148 10.172 1 94.25 90 ARG A O 1
ATOM 669 N N . LYS A 1 91 ? 3.445 -6.527 8.398 1 95.12 91 LYS A N 1
ATOM 670 C CA . LYS A 1 91 ? 4.891 -6.746 8.414 1 95.12 91 LYS A CA 1
ATOM 671 C C . LYS A 1 91 ? 5.543 -6.156 7.164 1 95.12 91 LYS A C 1
ATOM 673 O O . LYS A 1 91 ? 5.035 -6.32 6.055 1 95.12 91 LYS A O 1
ATOM 678 N N . VAL A 1 92 ? 6.594 -5.449 7.418 1 95.44 92 VAL A N 1
ATOM 679 C CA . VAL A 1 92 ? 7.422 -4.953 6.324 1 95.44 92 VAL A CA 1
ATOM 680 C C . VAL A 1 92 ? 8.75 -5.707 6.297 1 95.44 92 VAL A C 1
ATOM 682 O O . VAL A 1 92 ? 9.328 -5.996 7.348 1 95.44 92 VAL A O 1
ATOM 685 N N . VAL A 1 93 ? 9.219 -6.047 5.086 1 95.06 93 VAL A N 1
ATOM 686 C CA . VAL A 1 93 ? 10.445 -6.824 4.949 1 95.06 93 VAL A CA 1
ATOM 687 C C . VAL A 1 93 ? 11.352 -6.176 3.904 1 95.06 93 VAL A C 1
ATOM 689 O O . VAL A 1 93 ? 10.875 -5.48 3.004 1 95.06 93 VAL A O 1
ATOM 692 N N . ALA A 1 94 ? 12.641 -6.434 4.082 1 95.31 94 ALA A N 1
ATOM 693 C CA . ALA A 1 94 ? 13.617 -6.008 3.086 1 95.31 94 ALA A CA 1
ATOM 694 C C . ALA A 1 94 ? 13.984 -7.156 2.148 1 95.31 94 ALA A C 1
ATOM 696 O O . ALA A 1 94 ? 14.273 -8.266 2.6 1 95.31 94 ALA A O 1
ATOM 697 N N . LYS A 1 95 ? 13.898 -6.902 0.923 1 96.19 95 LYS A N 1
ATOM 698 C CA . LYS A 1 95 ? 14.25 -7.895 -0.091 1 96.19 95 LYS A CA 1
ATOM 699 C C . LYS A 1 95 ? 14.961 -7.242 -1.271 1 96.19 95 LYS A C 1
ATOM 701 O O . LYS A 1 95 ? 14.891 -6.023 -1.453 1 96.19 95 LYS A O 1
ATOM 706 N N . ARG A 1 96 ? 15.672 -8.062 -2.047 1 96.44 96 ARG A N 1
ATOM 707 C CA . ARG A 1 96 ? 16.312 -7.59 -3.27 1 96.44 96 ARG A CA 1
ATOM 708 C C . ARG A 1 96 ? 15.484 -7.941 -4.496 1 96.44 96 ARG A C 1
ATOM 710 O O . ARG A 1 96 ? 15.023 -9.078 -4.637 1 96.44 96 ARG A O 1
ATOM 717 N N . VAL A 1 97 ? 15.305 -6.957 -5.355 1 97.81 97 VAL A N 1
ATOM 718 C CA . VAL A 1 97 ? 14.586 -7.191 -6.602 1 97.81 97 VAL A CA 1
ATOM 719 C C . VAL A 1 97 ? 15.453 -8.008 -7.555 1 97.81 97 VAL A C 1
ATOM 721 O O . VAL A 1 97 ? 16.594 -7.637 -7.844 1 97.81 97 VAL A O 1
ATOM 724 N N . VAL A 1 98 ? 14.883 -9.078 -8.031 1 97.56 98 VAL A N 1
ATOM 725 C CA . VAL A 1 98 ? 15.602 -9.961 -8.945 1 97.56 98 VAL A CA 1
ATOM 726 C C . VAL A 1 98 ? 14.992 -9.867 -10.344 1 97.56 98 VAL A C 1
ATOM 728 O O . VAL A 1 98 ? 15.703 -10 -11.344 1 97.56 98 VAL A O 1
ATOM 731 N N . GLY A 1 99 ? 13.719 -9.578 -10.414 1 98.5 99 GLY A N 1
ATOM 732 C CA . GLY A 1 99 ? 13.031 -9.508 -11.695 1 98.5 99 GLY A CA 1
ATOM 733 C C . GLY A 1 99 ? 11.867 -8.531 -11.695 1 98.5 99 GLY A C 1
ATOM 734 O O . GLY A 1 99 ? 11.188 -8.367 -10.68 1 98.5 99 GLY A O 1
ATOM 735 N N . MET A 1 100 ? 11.664 -7.945 -12.883 1 98.44 100 MET A N 1
ATOM 736 C CA . MET A 1 100 ? 10.531 -7.055 -13.117 1 98.44 100 MET A CA 1
ATOM 737 C C . MET A 1 100 ? 9.484 -7.734 -13.992 1 98.44 100 MET A C 1
ATOM 739 O O . MET A 1 100 ? 9.711 -8.828 -14.508 1 98.44 100 MET A O 1
ATOM 743 N N . GLU A 1 101 ? 8.328 -7.047 -14.125 1 98.19 101 GLU A N 1
ATOM 744 C CA . GLU A 1 101 ? 7.258 -7.574 -14.961 1 98.19 101 GLU A CA 1
ATOM 745 C C . GLU A 1 101 ? 7.789 -8.008 -16.328 1 98.19 101 GLU A C 1
ATOM 747 O O . GLU A 1 101 ? 8.555 -7.281 -16.969 1 98.19 101 GLU A O 1
ATOM 752 N N . GLY A 1 102 ? 7.465 -9.219 -16.703 1 98.12 102 GLY A N 1
ATOM 753 C CA . GLY A 1 102 ? 7.855 -9.734 -18 1 98.12 102 GLY A CA 1
ATOM 754 C C . GLY A 1 102 ? 9.172 -10.492 -17.984 1 98.12 102 GLY A C 1
ATOM 755 O O . GLY A 1 102 ? 9.469 -11.25 -18.906 1 98.12 102 GLY A O 1
ATOM 756 N N . ASP A 1 103 ? 9.953 -10.352 -16.984 1 98.12 103 ASP A N 1
ATOM 757 C CA . ASP A 1 103 ? 11.242 -11.039 -16.875 1 98.12 103 ASP A CA 1
ATOM 758 C C . ASP A 1 103 ? 11.039 -12.531 -16.594 1 98.12 103 ASP A C 1
ATOM 760 O O . ASP A 1 103 ? 10.109 -12.914 -15.891 1 98.12 103 ASP A O 1
ATOM 764 N N . GLU A 1 104 ? 11.945 -13.297 -17.094 1 98.25 104 GLU A N 1
ATOM 765 C CA . GLU A 1 104 ? 12.039 -14.711 -16.75 1 98.25 104 GLU A CA 1
ATOM 766 C C . GLU A 1 104 ? 13.047 -14.938 -15.625 1 98.25 104 GLU A C 1
ATOM 768 O O . GLU A 1 104 ? 14.211 -14.531 -15.742 1 98.25 104 GLU A O 1
ATOM 773 N N . VAL A 1 105 ? 12.609 -15.516 -14.57 1 97 105 VAL A N 1
ATOM 774 C CA . VAL A 1 105 ? 13.469 -15.789 -13.43 1 97 105 VAL A CA 1
ATOM 775 C C . VAL A 1 105 ? 13.57 -17.297 -13.203 1 97 105 VAL A C 1
ATOM 777 O O . VAL A 1 105 ? 12.555 -17.984 -13.086 1 97 105 VAL A O 1
ATOM 780 N N . THR A 1 106 ? 14.781 -17.797 -13.211 1 95.25 106 THR A N 1
ATOM 781 C CA . THR A 1 106 ? 15.047 -19.203 -12.906 1 95.25 106 THR A CA 1
ATOM 782 C C . THR A 1 106 ? 15.664 -19.344 -11.523 1 95.25 106 THR A C 1
ATOM 784 O O . THR A 1 106 ? 16.625 -18.656 -11.188 1 95.25 106 THR A O 1
ATOM 787 N N . TYR A 1 107 ? 15.047 -20.172 -10.711 1 89.75 107 TYR A N 1
ATOM 788 C CA . TYR A 1 107 ? 15.531 -20.344 -9.344 1 89.75 107 TYR A CA 1
ATOM 789 C C . TYR A 1 107 ? 15.508 -21.797 -8.93 1 89.75 107 TYR A C 1
ATOM 791 O O . TYR A 1 107 ? 14.75 -22.609 -9.484 1 89.75 107 TYR A O 1
ATOM 799 N N . PRO A 1 108 ? 16.422 -22.188 -8.023 1 84.88 108 PRO A N 1
ATOM 800 C CA . PRO A 1 108 ? 16.453 -23.562 -7.551 1 84.88 108 PRO A CA 1
ATOM 801 C C . PRO A 1 108 ? 15.258 -23.906 -6.648 1 84.88 108 PRO A C 1
ATOM 803 O O . PRO A 1 108 ? 14.836 -23.062 -5.844 1 84.88 108 PRO A O 1
ATOM 806 N N . VAL A 1 109 ? 14.5 -25.031 -6.777 1 77.44 109 VAL A N 1
ATOM 807 C CA . VAL A 1 109 ? 13.336 -25.453 -5.996 1 77.44 109 VAL A CA 1
ATOM 808 C C . VAL A 1 109 ? 13.766 -25.766 -4.562 1 77.44 109 VAL A C 1
ATOM 810 O O . VAL A 1 109 ? 13.047 -25.438 -3.613 1 77.44 109 VAL A O 1
ATOM 813 N N . ASP A 1 110 ? 14.82 -26.562 -4.293 1 68.81 110 ASP A N 1
ATOM 814 C CA . ASP A 1 110 ? 15.32 -26.891 -2.959 1 68.81 110 ASP A CA 1
ATOM 815 C C . ASP A 1 110 ? 16.703 -26.266 -2.727 1 68.81 110 ASP A C 1
ATOM 817 O O . ASP A 1 110 ? 17.578 -26.344 -3.588 1 68.81 110 ASP A O 1
ATOM 821 N N . ALA A 1 111 ? 16.766 -25.281 -1.804 1 60.81 111 ALA A N 1
ATOM 822 C CA . ALA A 1 111 ? 18.062 -24.688 -1.536 1 60.81 111 ALA A CA 1
ATOM 823 C C . ALA A 1 111 ? 19.141 -25.766 -1.426 1 60.81 111 ALA A C 1
ATOM 825 O O . ALA A 1 111 ? 20.281 -25.547 -1.833 1 60.81 111 ALA A O 1
ATOM 826 N N . GLY A 1 112 ? 18.875 -26.828 -0.832 1 56.78 112 GLY A N 1
ATOM 827 C CA . GLY A 1 112 ? 19.859 -27.859 -0.601 1 56.78 112 GLY A CA 1
ATOM 828 C C . GLY A 1 112 ? 20.078 -28.766 -1.807 1 56.78 112 GLY A C 1
ATOM 829 O O . GLY A 1 112 ? 21.062 -29.516 -1.858 1 56.78 112 GLY A O 1
ATOM 830 N N . ASN A 1 113 ? 18.984 -29.016 -2.566 1 58.41 113 ASN A N 1
ATOM 831 C CA . ASN A 1 113 ? 19.203 -29.922 -3.686 1 58.41 113 ASN A CA 1
ATOM 832 C C . ASN A 1 113 ? 19.125 -29.203 -5.023 1 58.41 113 ASN A C 1
ATOM 834 O O . ASN A 1 113 ? 18.031 -28.781 -5.445 1 58.41 113 ASN A O 1
ATOM 838 N N . SER A 1 114 ? 20.266 -28.672 -5.543 1 61.09 114 SER A N 1
ATOM 839 C CA . SER A 1 114 ? 20.625 -27.766 -6.633 1 61.09 114 SER A CA 1
ATOM 840 C C . SER A 1 114 ? 20.094 -28.266 -7.969 1 61.09 114 SER A C 1
ATOM 842 O O . SER A 1 114 ? 20.016 -27.5 -8.938 1 61.09 114 SER A O 1
ATOM 844 N N . ASP A 1 115 ? 19.547 -29.406 -8.117 1 69.31 115 ASP A N 1
ATOM 845 C CA . ASP A 1 115 ? 19.453 -29.875 -9.5 1 69.31 115 ASP A CA 1
ATOM 846 C C . ASP A 1 115 ? 18.094 -29.516 -10.094 1 69.31 115 ASP A C 1
ATOM 848 O O . ASP A 1 115 ? 17.969 -29.312 -11.297 1 69.31 115 ASP A O 1
ATOM 852 N N . ALA A 1 116 ? 17.188 -29.234 -9.273 1 85.94 116 ALA A N 1
ATOM 853 C CA . ALA A 1 116 ? 15.891 -28.938 -9.867 1 85.94 116 ALA A CA 1
ATOM 854 C C . ALA A 1 116 ? 15.617 -27.422 -9.859 1 85.94 116 ALA A C 1
ATOM 856 O O . ALA A 1 116 ? 15.797 -26.766 -8.836 1 85.94 116 ALA A O 1
ATOM 857 N N . THR A 1 117 ? 15.547 -26.891 -11.117 1 89.38 117 THR A N 1
ATOM 858 C CA . THR A 1 117 ? 15.289 -25.469 -11.258 1 89.38 117 THR A CA 1
ATOM 859 C C . THR A 1 117 ? 13.875 -25.219 -11.797 1 89.38 117 THR A C 1
ATOM 861 O O . THR A 1 117 ? 13.297 -26.094 -12.453 1 89.38 117 THR A O 1
ATOM 864 N N . LYS A 1 118 ? 13.305 -24.141 -11.359 1 93.38 118 LYS A N 1
ATOM 865 C CA . LYS A 1 118 ? 12.023 -23.656 -11.875 1 93.38 118 LYS A CA 1
ATOM 866 C C . LYS A 1 118 ? 12.164 -22.266 -12.492 1 93.38 118 LYS A C 1
ATOM 868 O O . LYS A 1 118 ? 12.93 -21.438 -12.008 1 93.38 118 LYS A O 1
ATOM 873 N N . THR A 1 119 ? 11.445 -22.078 -13.625 1 95.44 119 THR A N 1
ATOM 874 C CA . THR A 1 119 ? 11.438 -20.781 -14.289 1 95.44 119 THR A CA 1
ATOM 875 C C . THR A 1 119 ? 10.055 -20.156 -14.234 1 95.44 119 THR A C 1
ATOM 877 O O . THR A 1 119 ? 9.047 -20.828 -14.484 1 95.44 119 THR A O 1
ATOM 880 N N . VAL A 1 120 ? 10.086 -18.906 -13.914 1 96.06 120 VAL A N 1
ATOM 881 C CA . VAL A 1 120 ? 8.828 -18.188 -13.836 1 96.06 120 VAL A CA 1
ATOM 882 C C . VAL A 1 120 ? 8.93 -16.891 -14.633 1 96.06 120 VAL A C 1
ATOM 884 O O . VAL A 1 120 ? 9.977 -16.234 -14.641 1 96.06 120 VAL A O 1
ATOM 887 N N . VAL A 1 121 ? 7.844 -16.578 -15.344 1 98.19 121 VAL A N 1
ATOM 888 C CA . VAL A 1 121 ? 7.723 -15.25 -15.938 1 98.19 121 VAL A CA 1
ATOM 889 C C . VAL A 1 121 ? 6.984 -14.32 -14.969 1 98.19 121 VAL A C 1
ATOM 891 O O . VAL A 1 121 ? 5.867 -14.625 -14.539 1 98.19 121 VAL A O 1
ATOM 894 N N . VAL A 1 122 ? 7.582 -13.273 -14.633 1 98.44 122 VAL A N 1
ATOM 895 C CA . VAL A 1 122 ? 6.984 -12.336 -13.688 1 98.44 122 VAL A CA 1
ATOM 896 C C . VAL A 1 122 ? 5.766 -11.672 -14.32 1 98.44 122 VAL A C 1
ATOM 898 O O . VAL A 1 122 ? 5.871 -11.039 -15.375 1 98.44 122 VAL A O 1
ATOM 901 N N . PRO A 1 123 ? 4.617 -11.766 -13.688 1 97.69 123 PRO A N 1
ATOM 902 C CA . PRO A 1 123 ? 3.395 -11.211 -14.281 1 97.69 123 PRO A CA 1
ATOM 903 C C . PRO A 1 123 ? 3.418 -9.68 -14.352 1 97.69 123 PRO A C 1
ATOM 905 O O . PRO A 1 123 ? 4.25 -9.039 -13.703 1 97.69 123 PRO A O 1
ATOM 908 N N . GLN A 1 124 ? 2.486 -9.195 -15.156 1 97 124 GLN A N 1
ATOM 909 C CA . GLN A 1 124 ? 2.328 -7.75 -15.273 1 97 124 GLN A CA 1
ATOM 910 C C . GLN A 1 124 ? 2.031 -7.121 -13.914 1 97 124 GLN A C 1
ATOM 912 O O . GLN A 1 124 ? 1.184 -7.613 -13.164 1 97 124 GLN A O 1
ATOM 917 N N . GLY A 1 125 ? 2.775 -6.023 -13.617 1 97.69 125 GLY A N 1
ATOM 918 C CA . GLY A 1 125 ? 2.547 -5.285 -12.383 1 97.69 125 GLY A CA 1
ATOM 919 C C . GLY A 1 125 ? 3.205 -5.922 -11.18 1 97.69 125 GLY A C 1
ATOM 920 O O . GLY A 1 125 ? 2.973 -5.496 -10.039 1 97.69 125 GLY A O 1
ATOM 921 N N . HIS A 1 126 ? 3.955 -6.973 -11.383 1 98.69 126 HIS A N 1
ATOM 922 C CA . HIS A 1 126 ? 4.586 -7.684 -10.281 1 98.69 126 HIS A CA 1
ATOM 923 C C . HIS A 1 126 ? 6.105 -7.602 -10.367 1 98.69 126 HIS A C 1
ATOM 925 O O . HIS A 1 126 ? 6.652 -7.195 -11.391 1 98.69 126 HIS A O 1
ATOM 931 N N . ILE A 1 127 ? 6.738 -7.93 -9.266 1 98.75 127 ILE A N 1
ATOM 932 C CA . ILE A 1 127 ? 8.188 -8.062 -9.18 1 98.75 127 ILE A CA 1
ATOM 933 C C . ILE A 1 127 ? 8.547 -9.383 -8.5 1 98.75 127 ILE A C 1
ATOM 935 O O . ILE A 1 127 ? 7.715 -9.977 -7.812 1 98.75 127 ILE A O 1
ATOM 939 N N . TRP A 1 128 ? 9.727 -9.867 -8.805 1 98.62 128 TRP A N 1
ATOM 940 C CA . TRP A 1 128 ? 10.305 -11.016 -8.117 1 98.62 128 TRP A CA 1
ATOM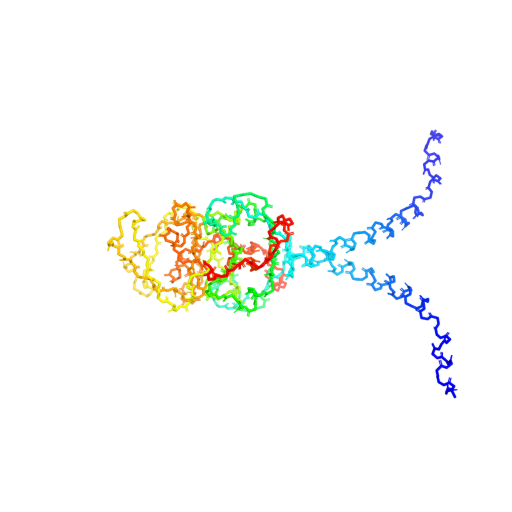 941 C C . TRP A 1 128 ? 11.391 -10.578 -7.137 1 98.62 128 TRP A C 1
ATOM 943 O O . TRP A 1 128 ? 12.352 -9.906 -7.527 1 98.62 128 TRP A O 1
ATOM 953 N N . VAL A 1 129 ? 11.195 -10.93 -5.871 1 98.06 129 VAL A N 1
ATOM 954 C CA . VAL A 1 129 ? 12.125 -10.461 -4.848 1 98.06 129 VAL A CA 1
ATOM 955 C C . VAL A 1 129 ? 12.727 -11.648 -4.105 1 98.06 129 VAL A C 1
ATOM 957 O O . VAL A 1 129 ? 12.07 -12.68 -3.934 1 98.06 129 VAL A O 1
ATOM 960 N N . GLN A 1 130 ? 13.961 -11.477 -3.676 1 96.06 130 GLN A N 1
ATOM 961 C CA . GLN A 1 130 ? 14.656 -12.523 -2.938 1 96.06 130 GLN A CA 1
ATOM 962 C C . GLN A 1 130 ? 15.492 -11.938 -1.808 1 96.06 130 GLN A C 1
ATOM 964 O O . GLN A 1 130 ? 15.906 -10.773 -1.872 1 96.06 130 GLN A O 1
ATOM 969 N N . GLY A 1 131 ? 15.617 -12.695 -0.763 1 94.5 131 GLY A N 1
ATOM 970 C CA . GLY A 1 131 ? 16.625 -12.352 0.239 1 94.5 131 GLY A CA 1
ATOM 971 C C . GLY A 1 131 ? 18.031 -12.68 -0.192 1 94.5 131 GLY A C 1
ATOM 972 O O . GLY A 1 131 ? 18.266 -13.656 -0.908 1 94.5 131 GLY A O 1
ATOM 973 N N . ASP A 1 132 ? 18.953 -11.906 0.249 1 92.06 132 ASP A N 1
ATOM 974 C CA . ASP A 1 132 ? 20.359 -12.172 -0.062 1 92.06 132 ASP A CA 1
ATOM 975 C C . ASP A 1 132 ? 20.844 -13.445 0.629 1 92.06 132 ASP A C 1
ATOM 977 O O . ASP A 1 132 ? 21.734 -14.133 0.123 1 92.06 132 ASP A O 1
ATOM 981 N N . ASN A 1 133 ? 20.219 -13.703 1.809 1 89.62 133 ASN A N 1
ATOM 982 C CA . ASN A 1 133 ? 20.5 -14.961 2.496 1 89.62 133 ASN A CA 1
ATOM 983 C C . ASN A 1 133 ? 19.578 -16.078 2.008 1 89.62 133 ASN A C 1
ATOM 985 O O . ASN A 1 133 ? 18.453 -16.219 2.498 1 89.62 133 ASN A O 1
ATOM 989 N N . ILE A 1 134 ? 20.062 -16.859 1.164 1 82.81 134 ILE A N 1
ATOM 990 C CA . ILE A 1 134 ? 19.266 -17.844 0.446 1 82.81 134 ILE A CA 1
ATOM 991 C C . ILE A 1 134 ? 18.781 -18.922 1.416 1 82.81 134 ILE A C 1
ATOM 993 O O . ILE A 1 134 ? 17.797 -19.625 1.141 1 82.81 134 ILE A O 1
ATOM 997 N N . TYR A 1 135 ? 19.438 -19.062 2.543 1 82.88 135 TYR A N 1
ATOM 998 C CA . TYR A 1 135 ? 19.141 -20.156 3.461 1 82.88 135 TYR A CA 1
ATOM 999 C C . TYR A 1 135 ? 18.094 -19.734 4.488 1 82.88 135 TYR A C 1
ATOM 1001 O O . TYR A 1 135 ? 17.484 -20.594 5.137 1 82.88 135 TYR A O 1
ATOM 1009 N N . SER A 1 136 ? 17.922 -18.516 4.594 1 87.25 136 SER A N 1
ATOM 1010 C CA . SER A 1 136 ? 17.031 -18.031 5.648 1 87.25 136 SER A CA 1
ATOM 1011 C C . SER A 1 136 ? 16.172 -16.875 5.156 1 87.25 136 SER A C 1
ATOM 1013 O O . SER A 1 136 ? 16.25 -15.766 5.691 1 87.25 136 SER A O 1
ATOM 1015 N N . SER A 1 137 ? 15.516 -17.047 4.09 1 90.12 137 SER A N 1
ATOM 1016 C CA . SER A 1 137 ? 14.664 -15.992 3.566 1 90.12 137 SER A CA 1
ATOM 1017 C C . SER A 1 137 ? 13.328 -16.547 3.084 1 90.12 137 SER A C 1
ATOM 1019 O O . SER A 1 137 ? 13.281 -17.578 2.412 1 90.12 137 SER A O 1
ATOM 1021 N N . ASN A 1 138 ? 12.266 -15.984 3.549 1 93.12 138 ASN A N 1
ATOM 1022 C CA . ASN A 1 138 ? 10.945 -16.156 2.949 1 93.12 138 ASN A CA 1
ATOM 1023 C C . ASN A 1 138 ? 10.656 -15.07 1.914 1 93.12 138 ASN A C 1
ATOM 1025 O O . ASN A 1 138 ? 10.445 -13.906 2.266 1 93.12 138 ASN A O 1
ATOM 1029 N N . ASP A 1 139 ? 10.75 -15.5 0.634 1 95.75 139 ASP A N 1
ATOM 1030 C CA . ASP A 1 139 ? 10.664 -14.516 -0.443 1 95.75 139 ASP A CA 1
ATOM 1031 C C . ASP A 1 139 ? 9.898 -15.086 -1.64 1 95.75 139 ASP A C 1
ATOM 1033 O O . ASP A 1 139 ? 9.078 -15.992 -1.487 1 95.75 139 ASP A O 1
ATOM 1037 N N . SER A 1 140 ? 10.078 -14.531 -2.814 1 97.06 140 SER A N 1
ATOM 1038 C CA . SER A 1 140 ? 9.266 -14.883 -3.977 1 97.06 140 SER A CA 1
ATOM 1039 C C . SER A 1 140 ? 9.375 -16.359 -4.305 1 97.06 140 SER A C 1
ATOM 1041 O O . SER A 1 140 ? 8.469 -16.938 -4.91 1 97.06 140 SER A O 1
ATOM 1043 N N . ARG A 1 141 ? 10.477 -17.109 -3.889 1 94.25 141 ARG A N 1
ATOM 1044 C CA . ARG A 1 141 ? 10.602 -18.547 -4.121 1 94.25 141 ARG A CA 1
ATOM 1045 C C . ARG A 1 141 ? 9.523 -19.312 -3.371 1 94.25 141 ARG A C 1
ATOM 1047 O O . ARG A 1 141 ? 9.117 -20.406 -3.795 1 94.25 141 ARG A O 1
ATOM 1054 N N . GLN A 1 142 ? 9.031 -18.641 -2.281 1 92.94 142 GLN A N 1
ATOM 1055 C CA . GLN A 1 142 ? 8.008 -19.281 -1.466 1 92.94 142 GLN A CA 1
ATOM 1056 C C . GLN A 1 142 ? 6.629 -18.672 -1.728 1 92.94 142 GLN A C 1
ATOM 1058 O O . GLN A 1 142 ? 5.66 -19.391 -1.972 1 92.94 142 GLN A O 1
ATOM 1063 N N . PHE A 1 143 ? 6.523 -17.328 -1.804 1 93.69 143 PHE A N 1
ATOM 1064 C CA . PHE A 1 143 ? 5.188 -16.75 -1.876 1 93.69 143 PHE A CA 1
ATOM 1065 C C . PHE A 1 143 ? 4.895 -16.234 -3.281 1 93.69 143 PHE A C 1
ATOM 1067 O O . PHE A 1 143 ? 3.816 -15.703 -3.539 1 93.69 143 PHE A O 1
ATOM 1074 N N . GLY A 1 144 ? 5.84 -16.406 -4.16 1 95.12 144 GLY A N 1
ATOM 1075 C CA . GLY A 1 144 ? 5.594 -16.031 -5.543 1 95.12 144 GLY A CA 1
ATOM 1076 C C . GLY A 1 144 ? 5.84 -14.555 -5.816 1 95.12 144 GLY A C 1
ATOM 1077 O O . GLY A 1 144 ? 6.359 -13.844 -4.957 1 95.12 144 GLY A O 1
ATOM 1078 N N . PRO A 1 145 ? 5.492 -14.156 -7.102 1 98 145 PRO A N 1
ATOM 1079 C CA . PRO A 1 145 ? 5.652 -12.742 -7.453 1 98 145 PRO A CA 1
ATOM 1080 C C . PRO A 1 145 ? 4.82 -11.812 -6.566 1 98 145 PRO A C 1
ATOM 1082 O O . PRO A 1 145 ? 3.738 -12.195 -6.113 1 98 145 PRO A O 1
ATOM 1085 N N . VAL A 1 146 ? 5.301 -10.664 -6.395 1 98.25 146 VAL A N 1
ATOM 1086 C CA . VAL A 1 146 ? 4.648 -9.703 -5.512 1 98.25 146 VAL A CA 1
ATOM 1087 C C . VAL A 1 146 ? 4.188 -8.492 -6.316 1 98.25 146 VAL A C 1
ATOM 1089 O O . VAL A 1 146 ? 4.934 -7.969 -7.145 1 98.25 146 VAL A O 1
ATOM 1092 N N . PRO A 1 147 ? 2.916 -8.086 -6.121 1 98.69 147 PRO A N 1
ATOM 1093 C CA . PRO A 1 147 ? 2.516 -6.848 -6.793 1 98.69 147 PRO A CA 1
ATOM 1094 C C . PRO A 1 147 ? 3.428 -5.672 -6.449 1 98.69 147 PRO A C 1
ATOM 1096 O O . PRO A 1 147 ? 3.744 -5.449 -5.277 1 98.69 147 PRO A O 1
ATOM 1099 N N . TYR A 1 148 ? 3.771 -4.922 -7.492 1 98.75 148 TYR A N 1
ATOM 1100 C CA . TYR A 1 148 ? 4.648 -3.766 -7.352 1 98.75 148 TYR A CA 1
ATOM 1101 C C . TYR A 1 148 ? 4.086 -2.775 -6.336 1 98.75 148 TYR A C 1
ATOM 1103 O O . TYR A 1 148 ? 4.84 -2.104 -5.629 1 98.75 148 TYR A O 1
ATOM 1111 N N . GLY A 1 149 ? 2.801 -2.775 -6.191 1 98.25 149 GLY A N 1
ATOM 1112 C CA . GLY A 1 149 ? 2.125 -1.834 -5.316 1 98.25 149 GLY A CA 1
ATOM 1113 C C . GLY A 1 149 ? 2.457 -2.039 -3.85 1 98.25 149 GLY A C 1
ATOM 1114 O O . GLY A 1 149 ? 2.18 -1.174 -3.016 1 98.25 149 GLY A O 1
ATOM 1115 N N . LEU A 1 150 ? 3.074 -3.139 -3.469 1 98.5 150 LEU A N 1
ATOM 1116 C CA . LEU A 1 150 ? 3.416 -3.424 -2.08 1 98.5 150 LEU A CA 1
ATOM 1117 C C . LEU A 1 150 ? 4.777 -2.832 -1.724 1 98.5 150 LEU A C 1
ATOM 1119 O O . LEU A 1 150 ? 5.188 -2.865 -0.561 1 98.5 150 LEU A O 1
ATOM 1123 N N . VAL A 1 151 ? 5.492 -2.295 -2.723 1 98.38 151 VAL A N 1
ATOM 1124 C CA . VAL A 1 151 ? 6.781 -1.665 -2.463 1 98.38 151 VAL A CA 1
ATOM 1125 C C . VAL A 1 151 ? 6.57 -0.327 -1.757 1 98.38 151 VAL A C 1
ATOM 1127 O O . VAL A 1 151 ? 5.91 0.567 -2.291 1 98.38 151 VAL A O 1
ATOM 1130 N N . LYS A 1 152 ? 7.203 -0.206 -0.604 1 96.88 152 LYS A N 1
ATOM 1131 C CA . LYS A 1 152 ? 7 0.988 0.21 1 96.88 152 LYS A CA 1
ATOM 1132 C C . LYS A 1 152 ? 8.164 1.961 0.06 1 96.88 152 LYS A C 1
ATOM 1134 O O . LYS A 1 152 ? 8.039 3.146 0.371 1 96.88 152 LYS A O 1
ATOM 1139 N N . GLY A 1 153 ? 9.242 1.426 -0.395 1 97.31 153 GLY A N 1
ATOM 1140 C CA . GLY A 1 153 ? 10.414 2.273 -0.552 1 97.31 153 GLY A CA 1
ATOM 1141 C C . GLY A 1 153 ? 11.617 1.535 -1.111 1 97.31 153 GLY A C 1
ATOM 1142 O O . GLY A 1 153 ? 11.633 0.303 -1.149 1 97.31 153 GLY A O 1
ATOM 1143 N N . LYS A 1 154 ? 12.508 2.311 -1.611 1 96.75 154 LYS A N 1
ATOM 1144 C CA . LYS A 1 154 ? 13.812 1.832 -2.049 1 96.75 154 LYS A CA 1
ATOM 1145 C C . LYS A 1 154 ? 14.898 2.184 -1.033 1 96.75 154 LYS A C 1
ATOM 1147 O O . LYS A 1 154 ? 14.977 3.324 -0.574 1 96.75 154 LYS A O 1
ATOM 1152 N N . MET A 1 155 ? 15.656 1.126 -0.647 1 94 155 MET A N 1
ATOM 1153 C CA . MET A 1 155 ? 16.688 1.328 0.374 1 94 155 MET A CA 1
ATOM 1154 C C . MET A 1 155 ? 18.078 1.264 -0.235 1 94 155 MET A C 1
ATOM 1156 O O . MET A 1 155 ? 18.547 0.188 -0.611 1 94 155 MET A O 1
ATOM 1160 N N . SER A 1 156 ? 18.75 2.35 -0.428 1 85.38 156 SER A N 1
ATOM 1161 C CA . SER A 1 156 ? 20.016 2.316 -1.146 1 85.38 156 SER A CA 1
ATOM 1162 C C . SER A 1 156 ? 21.172 2.812 -0.268 1 85.38 156 SER A C 1
ATOM 1164 O O . SER A 1 156 ? 22.328 2.686 -0.634 1 85.38 156 SER A O 1
ATOM 1166 N N . TYR A 1 157 ? 20.875 3.354 0.892 1 92.19 157 TYR A N 1
ATOM 1167 C CA . TYR A 1 157 ? 21.938 3.979 1.657 1 92.19 157 TYR A CA 1
ATOM 1168 C C . TYR A 1 157 ? 21.797 3.666 3.143 1 92.19 157 TYR A C 1
ATOM 1170 O O . TYR A 1 157 ? 20.719 3.822 3.721 1 92.19 157 TYR A O 1
ATOM 1178 N N . ARG A 1 158 ? 22.891 3.211 3.727 1 93.31 158 ARG A N 1
ATOM 1179 C CA . ARG A 1 158 ? 22.984 2.932 5.156 1 93.31 158 ARG A CA 1
ATOM 1180 C C . ARG A 1 158 ? 23.547 4.125 5.914 1 93.31 158 ARG A C 1
ATOM 1182 O O . ARG A 1 158 ? 24.578 4.676 5.535 1 93.31 158 ARG A O 1
ATOM 1189 N N . ILE A 1 159 ? 22.922 4.512 6.988 1 93.88 159 ILE A N 1
ATOM 1190 C CA . ILE A 1 159 ? 23.359 5.711 7.691 1 93.88 159 ILE A CA 1
ATOM 1191 C C . ILE A 1 159 ? 23.859 5.34 9.086 1 93.88 159 ILE A C 1
ATOM 1193 O O . ILE A 1 159 ? 24.391 6.184 9.805 1 93.88 159 ILE A O 1
ATOM 1197 N N . TRP A 1 160 ? 23.547 4.129 9.484 1 92.88 160 TRP A N 1
ATOM 1198 C CA . TRP A 1 160 ? 24.031 3.617 10.766 1 92.88 160 TRP A CA 1
ATOM 1199 C C . TRP A 1 160 ? 24.219 2.105 10.703 1 92.88 160 TRP A C 1
ATOM 1201 O O . TRP A 1 160 ? 23.422 1.397 10.078 1 92.88 160 TRP A O 1
ATOM 1211 N N . PRO A 1 161 ? 25.234 1.639 11.398 1 92.56 161 PRO A N 1
ATOM 1212 C CA . PRO A 1 161 ? 26.219 2.268 12.289 1 92.56 161 PRO A CA 1
ATOM 1213 C C . PRO A 1 161 ? 27.266 3.07 11.523 1 92.56 161 PRO A C 1
ATOM 1215 O O . PRO A 1 161 ? 27.438 2.896 10.312 1 92.56 161 PRO A O 1
ATOM 1218 N N . PRO A 1 162 ? 28.016 3.895 12.289 1 92.81 162 PRO A N 1
ATOM 1219 C CA . PRO A 1 162 ? 28.984 4.781 11.641 1 92.81 162 PRO A CA 1
ATOM 1220 C C . PRO A 1 162 ? 30.062 4.016 10.891 1 92.81 162 PRO A C 1
ATOM 1222 O O . PRO A 1 162 ? 30.594 4.508 9.883 1 92.81 162 PRO A O 1
ATOM 1225 N N . SER A 1 163 ? 30.438 2.869 11.297 1 91.25 163 SER A N 1
ATOM 1226 C CA . SER A 1 163 ? 31.516 2.078 10.703 1 91.25 163 SER A CA 1
ATOM 1227 C C . SER A 1 163 ? 31.078 1.491 9.359 1 91.25 163 SER A C 1
ATOM 1229 O O . SER A 1 163 ? 31.922 1.021 8.586 1 91.25 163 SER A O 1
ATOM 1231 N N . ARG A 1 164 ? 29.781 1.545 9.047 1 88.5 164 ARG A N 1
ATOM 1232 C CA . ARG A 1 164 ? 29.297 0.885 7.836 1 88.5 164 ARG A CA 1
ATOM 1233 C C . ARG A 1 164 ? 28.438 1.833 7.004 1 88.5 164 ARG A C 1
ATOM 1235 O O . ARG A 1 164 ? 27.594 1.391 6.227 1 88.5 164 ARG A O 1
ATOM 1242 N N . ILE A 1 165 ? 28.625 2.994 7.129 1 90.38 165 ILE A N 1
ATOM 1243 C CA . ILE A 1 165 ? 27.844 3.979 6.379 1 90.38 165 ILE A CA 1
ATOM 1244 C C . ILE A 1 165 ? 28.203 3.889 4.895 1 90.38 165 ILE A C 1
ATOM 1246 O O . ILE A 1 165 ? 29.375 3.779 4.535 1 90.38 165 ILE A O 1
ATOM 1250 N N . GLY A 1 166 ? 27.141 3.807 4.055 1 90.62 166 GLY A N 1
ATOM 1251 C CA . GLY A 1 166 ? 27.406 3.754 2.625 1 90.62 166 GLY A CA 1
ATOM 1252 C C . GLY A 1 166 ? 26.266 3.117 1.838 1 90.62 166 GLY A C 1
ATOM 1253 O O . GLY A 1 166 ? 25.203 2.846 2.387 1 90.62 166 GLY A O 1
ATOM 1254 N N . SER A 1 167 ? 26.516 2.977 0.607 1 89.62 167 SER A N 1
ATOM 1255 C CA . SER A 1 167 ? 25.516 2.4 -0.295 1 89.62 167 SER A CA 1
ATOM 1256 C C . SER A 1 167 ? 25.391 0.895 -0.089 1 89.62 167 SER A C 1
ATOM 1258 O O . SER A 1 167 ? 26.359 0.231 0.28 1 89.62 167 SER A O 1
ATOM 1260 N N . ILE A 1 168 ? 24.172 0.45 -0.057 1 84.44 168 ILE A N 1
ATOM 1261 C CA . ILE A 1 168 ? 23.938 -0.988 -0.014 1 84.44 168 ILE A CA 1
ATOM 1262 C C . ILE A 1 168 ? 24.156 -1.589 -1.401 1 84.44 168 ILE A C 1
ATOM 1264 O O . ILE A 1 168 ? 23.547 -1.151 -2.379 1 84.44 168 ILE A O 1
ATOM 1268 N N . ASP A 1 169 ? 25.328 -2.027 -1.749 1 66.62 169 ASP A N 1
ATOM 1269 C CA . ASP A 1 169 ? 25.828 -2.521 -3.031 1 66.62 169 ASP A CA 1
ATOM 1270 C C . ASP A 1 169 ? 24.828 -3.504 -3.656 1 66.62 169 ASP A C 1
ATOM 1272 O O . ASP A 1 169 ? 24.359 -4.43 -2.99 1 66.62 169 ASP A O 1
ATOM 1276 N N . PRO A 1 170 ? 24.219 -3.102 -4.852 1 59.16 170 PRO A N 1
ATOM 1277 C CA . PRO A 1 170 ? 23.469 -4.164 -5.523 1 59.16 170 PRO A CA 1
ATOM 1278 C C . PRO A 1 170 ? 24.234 -5.477 -5.598 1 59.16 170 PRO A C 1
ATOM 1280 O O . PRO A 1 170 ? 23.672 -6.547 -5.359 1 59.16 170 PRO A O 1
ATOM 1283 N N . LYS A 1 171 ? 25.422 -5.457 -6.465 1 45.91 171 LYS A N 1
ATOM 1284 C CA . LYS A 1 171 ? 26.172 -6.578 -7.031 1 45.91 171 LYS A CA 1
ATOM 1285 C C . LYS A 1 171 ? 27.078 -7.219 -5.98 1 45.91 171 LYS A C 1
ATOM 1287 O O . LYS A 1 171 ? 27.906 -8.062 -6.309 1 45.91 171 LYS A O 1
ATOM 1292 N N . GLU A 1 172 ? 27.234 -6.684 -4.746 1 36.59 172 GLU A N 1
ATOM 1293 C CA . GLU A 1 172 ? 28.156 -7.621 -4.098 1 36.59 172 GLU A CA 1
ATOM 1294 C C . GLU A 1 172 ? 27.469 -8.969 -3.846 1 36.59 172 GLU A C 1
ATOM 1296 O O . GLU A 1 172 ? 26.281 -9.016 -3.543 1 36.59 172 GLU A O 1
ATOM 1301 N N . MET B 1 1 ? 23.875 55.125 -7.828 1 46.69 1 MET B N 1
ATOM 1302 C CA . MET B 1 1 ? 23.359 54.062 -6.969 1 46.69 1 MET B CA 1
ATOM 1303 C C . MET B 1 1 ? 21.844 54.219 -6.801 1 46.69 1 MET B C 1
ATOM 1305 O O . MET B 1 1 ? 21.359 55.219 -6.301 1 46.69 1 MET B O 1
ATOM 1309 N N . SER B 1 2 ? 20.875 53.5 -7.598 1 57.03 2 SER B N 1
ATOM 1310 C CA . SER B 1 2 ? 19.562 53.875 -8.109 1 57.03 2 SER B CA 1
ATOM 1311 C C . SER B 1 2 ? 18.531 53.906 -6.992 1 57.03 2 SER B C 1
ATOM 1313 O O . SER B 1 2 ? 18.688 53.25 -5.965 1 57.03 2 SER B O 1
ATOM 1315 N N . HIS B 1 3 ? 17.719 55 -6.848 1 61.91 3 HIS B N 1
ATOM 1316 C CA . HIS B 1 3 ? 16.578 55.312 -6 1 61.91 3 HIS B CA 1
ATOM 1317 C C 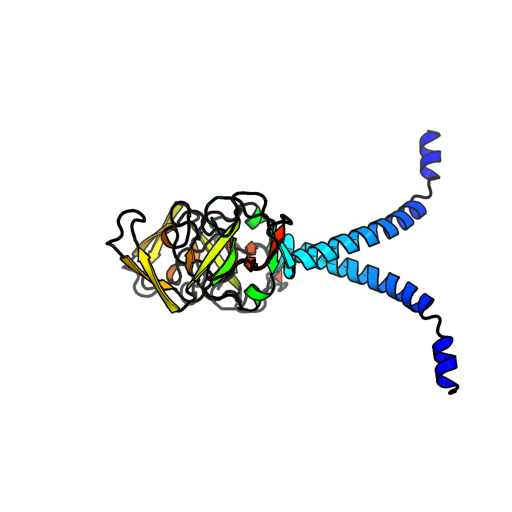. HIS B 1 3 ? 15.68 54.125 -5.805 1 61.91 3 HIS B C 1
ATOM 1319 O O . HIS B 1 3 ? 15.008 54 -4.777 1 61.91 3 HIS B O 1
ATOM 1325 N N . PHE B 1 4 ? 15.664 53.281 -6.816 1 61.88 4 PHE B N 1
ATOM 1326 C CA . PHE B 1 4 ? 14.797 52.125 -6.762 1 61.88 4 PHE B CA 1
ATOM 1327 C C . PHE B 1 4 ? 15.281 51.125 -5.703 1 61.88 4 PHE B C 1
ATOM 1329 O O . PHE B 1 4 ? 14.484 50.594 -4.938 1 61.88 4 PHE B O 1
ATOM 1336 N N . LEU B 1 5 ? 16.578 50.938 -5.559 1 60.94 5 LEU B N 1
ATOM 1337 C CA . LEU B 1 5 ? 17.141 50.031 -4.566 1 60.94 5 LEU B CA 1
ATOM 1338 C C . LEU B 1 5 ? 16.906 50.562 -3.152 1 60.94 5 LEU B C 1
ATOM 1340 O O . LEU B 1 5 ? 16.672 49.781 -2.227 1 60.94 5 LEU B O 1
ATOM 1344 N N . ARG B 1 6 ? 16.766 51.844 -2.975 1 62.47 6 ARG B N 1
ATOM 1345 C CA . ARG B 1 6 ? 16.516 52.469 -1.673 1 62.47 6 ARG B CA 1
ATOM 1346 C C . ARG B 1 6 ? 15.086 52.219 -1.213 1 62.47 6 ARG B C 1
ATOM 1348 O O . ARG B 1 6 ? 14.844 52 -0.028 1 62.47 6 ARG B O 1
ATOM 1355 N N . ARG B 1 7 ? 14.102 52.25 -2.117 1 60.47 7 ARG B N 1
ATOM 1356 C CA . ARG B 1 7 ? 12.719 51.969 -1.734 1 60.47 7 ARG B CA 1
ATOM 1357 C C . ARG B 1 7 ? 12.508 50.531 -1.362 1 60.47 7 ARG B C 1
ATOM 1359 O O . ARG B 1 7 ? 11.719 50.188 -0.473 1 60.47 7 ARG B O 1
ATOM 1366 N N . LEU B 1 8 ? 13.164 49.625 -2.051 1 59.75 8 LEU B N 1
ATOM 1367 C CA . LEU B 1 8 ? 13.07 48.219 -1.696 1 59.75 8 LEU B CA 1
ATOM 1368 C C . LEU B 1 8 ? 13.734 47.938 -0.353 1 59.75 8 LEU B C 1
ATOM 1370 O O . LEU B 1 8 ? 13.289 47.062 0.406 1 59.75 8 LEU B O 1
ATOM 1374 N N . ALA B 1 9 ? 14.836 48.719 -0.091 1 60.84 9 ALA B N 1
ATOM 1375 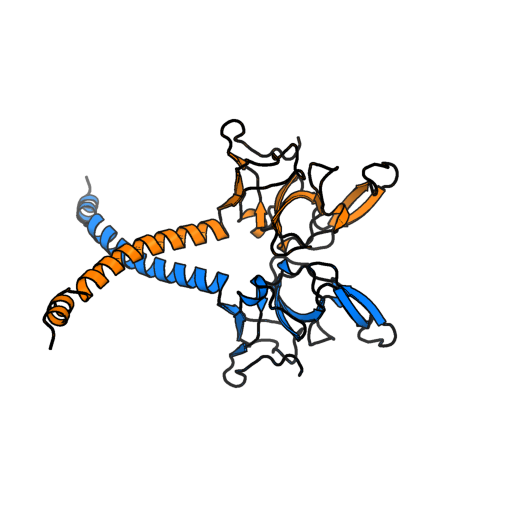C CA . ALA B 1 9 ? 15.516 48.594 1.194 1 60.84 9 ALA B CA 1
ATOM 1376 C C . ALA B 1 9 ? 14.609 49 2.342 1 60.84 9 ALA B C 1
ATOM 1378 O O . ALA B 1 9 ? 14.812 48.594 3.49 1 60.84 9 ALA B O 1
ATOM 1379 N N . GLY B 1 10 ? 13.656 49.844 2.014 1 61.34 10 GLY B N 1
ATOM 1380 C CA . GLY B 1 10 ? 12.773 50.344 3.061 1 61.34 10 GLY B CA 1
ATOM 1381 C C . GLY B 1 10 ? 11.617 49.406 3.359 1 61.34 10 GLY B C 1
ATOM 1382 O O . GLY B 1 10 ? 10.812 49.656 4.254 1 61.34 10 GLY B O 1
ATOM 1383 N N . VAL B 1 11 ? 11.297 48.531 2.4 1 58.69 11 VAL B N 1
ATOM 1384 C CA . VAL B 1 11 ? 10.219 47.562 2.67 1 58.69 11 VAL B CA 1
ATOM 1385 C C . VAL B 1 11 ? 10.625 46.625 3.807 1 58.69 11 VAL B C 1
ATOM 1387 O O . VAL B 1 11 ? 11.719 46.062 3.781 1 58.69 11 VAL B O 1
ATOM 1390 N N . PRO B 1 12 ? 10.047 46.875 5.047 1 62.41 12 PRO B N 1
ATOM 1391 C CA . PRO B 1 12 ? 10.398 46.031 6.184 1 62.41 12 PRO B CA 1
ATOM 1392 C C . PRO B 1 12 ? 10.133 44.531 5.91 1 62.41 12 PRO B C 1
ATOM 1394 O O . PRO B 1 12 ? 9.141 44 6.395 1 62.41 12 PRO B O 1
ATOM 1397 N N . TRP B 1 13 ? 10.938 43.969 4.98 1 61.5 13 TRP B N 1
ATOM 1398 C CA . TRP B 1 13 ? 10.859 42.562 4.586 1 61.5 13 TRP B CA 1
ATOM 1399 C C . TRP B 1 13 ? 10.789 41.656 5.812 1 61.5 13 TRP B C 1
ATOM 1401 O O . TRP B 1 13 ? 10.094 40.656 5.797 1 61.5 13 TRP B O 1
ATOM 1411 N N . ARG B 1 14 ? 11.461 42.094 6.766 1 64.62 14 ARG B N 1
ATOM 1412 C CA . ARG B 1 14 ? 11.445 41.281 7.984 1 64.62 14 ARG B CA 1
ATOM 1413 C C . ARG B 1 14 ? 10.047 41.25 8.586 1 64.62 14 ARG B C 1
ATOM 1415 O O . ARG B 1 14 ? 9.602 40.188 9.047 1 64.62 14 ARG B O 1
ATOM 1422 N N . GLN B 1 15 ? 9.438 42.406 8.555 1 61.41 15 GLN B N 1
ATOM 1423 C CA . GLN B 1 15 ? 8.094 42.438 9.117 1 61.41 15 GLN B CA 1
ATOM 1424 C C . GLN B 1 15 ? 7.098 41.719 8.219 1 61.41 15 GLN B C 1
ATOM 1426 O O . GLN B 1 15 ? 6.25 40.969 8.703 1 61.41 15 GLN B O 1
ATOM 1431 N N . ILE B 1 16 ? 7.137 41.969 6.934 1 59.34 16 ILE B N 1
ATOM 1432 C CA . ILE B 1 16 ? 6.23 41.312 6.004 1 59.34 16 ILE B CA 1
ATOM 1433 C C . ILE B 1 16 ? 6.527 39.812 5.973 1 59.34 16 ILE B C 1
ATOM 1435 O O . ILE B 1 16 ? 5.609 38.969 5.988 1 59.34 16 ILE B O 1
ATOM 1439 N N . ALA B 1 17 ? 7.848 39.562 6.008 1 60.81 17 ALA B N 1
ATOM 1440 C CA . ALA B 1 17 ? 8.234 38.156 6.043 1 60.81 17 ALA B CA 1
ATOM 1441 C C . ALA B 1 17 ? 7.754 37.469 7.324 1 60.81 17 ALA B C 1
ATOM 1443 O O . ALA B 1 17 ? 7.285 36.344 7.297 1 60.81 17 ALA B O 1
ATOM 1444 N N . GLY B 1 18 ? 7.797 38.219 8.352 1 61.84 18 GLY B N 1
ATOM 1445 C CA . GLY B 1 18 ? 7.352 37.688 9.633 1 61.84 18 GLY B CA 1
ATOM 1446 C C . GLY B 1 18 ? 5.855 37.438 9.68 1 61.84 18 GLY B C 1
ATOM 1447 O O . GLY B 1 18 ? 5.418 36.375 10.148 1 61.84 18 GLY B O 1
ATOM 1448 N N . GLU B 1 19 ? 5.109 38.438 9.266 1 61.22 19 GLU B N 1
ATOM 1449 C CA . GLU B 1 19 ? 3.656 38.312 9.266 1 61.22 19 GLU B CA 1
ATOM 1450 C C . GLU B 1 19 ? 3.199 37.281 8.242 1 61.22 19 GLU B C 1
ATOM 1452 O O . GLU B 1 19 ? 2.299 36.469 8.516 1 61.22 19 GLU B O 1
ATOM 1457 N N . ALA B 1 20 ? 3.727 37.406 7.027 1 61.5 20 ALA B N 1
ATOM 1458 C CA . ALA B 1 20 ? 3.398 36.438 5.98 1 61.5 20 ALA B CA 1
ATOM 1459 C C . ALA B 1 20 ? 3.781 35.031 6.402 1 61.5 20 ALA B C 1
ATOM 1461 O O . ALA B 1 20 ? 3.033 34.094 6.164 1 61.5 20 ALA B O 1
ATOM 1462 N N . VAL B 1 21 ? 4.848 35.062 7.145 1 63.62 21 VAL B N 1
ATOM 1463 C CA . VAL B 1 21 ? 5.309 33.75 7.586 1 63.62 21 VAL B CA 1
ATOM 1464 C C . VAL B 1 21 ? 4.324 33.156 8.602 1 63.62 21 VAL B C 1
ATOM 1466 O O . VAL B 1 21 ? 4.008 31.969 8.562 1 63.62 21 VAL B O 1
ATOM 1469 N N . SER B 1 22 ? 3.748 34.125 9.422 1 65.38 22 SER B N 1
ATOM 1470 C CA . SER B 1 22 ? 2.82 33.625 10.43 1 65.38 22 SER B CA 1
ATOM 1471 C C . SER B 1 22 ? 1.535 33.094 9.797 1 65.38 22 SER B C 1
ATOM 1473 O O . SER B 1 22 ? 1.038 32.031 10.172 1 65.38 22 SER B O 1
ATOM 1475 N N . GLY B 1 23 ? 0.922 33.938 8.852 1 64.31 23 GLY B N 1
ATOM 1476 C CA . GLY B 1 23 ? -0.296 33.531 8.188 1 64.31 23 GLY B CA 1
ATOM 1477 C C . GLY B 1 23 ? -0.099 32.281 7.312 1 64.31 23 GLY B C 1
ATOM 1478 O O . GLY B 1 23 ? -0.906 31.359 7.352 1 64.31 23 GLY B O 1
ATOM 1479 N N . VAL B 1 24 ? 0.931 32.312 6.551 1 73.44 24 VAL B N 1
ATOM 1480 C CA . VAL B 1 24 ? 1.243 31.188 5.66 1 73.44 24 VAL B CA 1
ATOM 1481 C C . VAL B 1 24 ? 1.478 29.922 6.477 1 73.44 24 VAL B C 1
ATOM 1483 O O . VAL B 1 24 ? 1.081 28.828 6.066 1 73.44 24 VAL B O 1
ATOM 1486 N N . SER B 1 25 ? 1.93 30.25 7.668 1 74.25 25 SER B N 1
ATOM 1487 C CA . SER B 1 25 ? 2.248 29.109 8.523 1 74.25 25 SER B CA 1
ATOM 1488 C C . SER B 1 25 ? 0.982 28.406 9 1 74.25 25 SER B C 1
ATOM 1490 O O . SER B 1 25 ? 0.918 27.172 9.008 1 74.25 25 SER B O 1
ATOM 1492 N N . LEU B 1 26 ? -0.117 29.203 9.367 1 72.56 26 LEU B N 1
ATOM 1493 C CA . LEU B 1 26 ? -1.353 28.594 9.836 1 72.56 26 LEU B CA 1
ATOM 1494 C C . LEU B 1 26 ? -2.051 27.844 8.703 1 72.56 26 LEU B C 1
ATOM 1496 O O . LEU B 1 26 ? -2.572 26.75 8.906 1 72.56 26 LEU B O 1
ATOM 1500 N N . VAL B 1 27 ? -2.049 28.484 7.605 1 78.12 27 VAL B N 1
ATOM 1501 C CA . VAL B 1 27 ? -2.674 27.859 6.445 1 78.12 27 VAL B CA 1
ATOM 1502 C C . VAL B 1 27 ? -1.936 26.578 6.09 1 78.12 27 VAL B C 1
ATOM 1504 O O . VAL B 1 27 ? -2.561 25.531 5.848 1 78.12 27 VAL B O 1
ATOM 1507 N N . ALA B 1 28 ? -0.679 26.688 6.121 1 81.44 28 ALA B N 1
ATOM 1508 C CA . ALA B 1 28 ? 0.13 25.5 5.828 1 81.44 28 ALA B CA 1
ATOM 1509 C C . ALA B 1 28 ? -0.126 24.406 6.848 1 81.44 28 ALA B C 1
ATOM 1511 O O . ALA B 1 28 ? -0.191 23.219 6.492 1 81.44 28 ALA B O 1
ATOM 1512 N N . GLN B 1 29 ? -0.316 24.766 8.055 1 78.75 29 GLN B N 1
ATOM 1513 C CA . GLN B 1 29 ? -0.609 23.797 9.102 1 78.75 29 GLN B CA 1
ATOM 1514 C C . GLN B 1 29 ? -1.962 23.141 8.875 1 78.75 29 GLN B C 1
ATOM 1516 O O . GLN B 1 29 ? -2.1 21.922 9.062 1 78.75 29 GLN B O 1
ATOM 1521 N N . GLY B 1 30 ? -2.949 23.984 8.648 1 83.19 30 GLY B N 1
ATOM 1522 C CA . GLY B 1 30 ? -4.262 23.438 8.352 1 83.19 30 GLY B CA 1
ATOM 1523 C C . GLY B 1 30 ? -4.254 22.469 7.18 1 83.19 30 GLY B C 1
ATOM 1524 O O . GLY B 1 30 ? -4.828 21.375 7.262 1 83.19 30 GLY B O 1
ATOM 1525 N N . LEU B 1 31 ? -3.49 22.828 6.215 1 85.94 31 LEU B N 1
ATOM 1526 C CA . LEU B 1 31 ? -3.408 21.984 5.023 1 85.94 31 LEU B CA 1
ATOM 1527 C C . LEU B 1 31 ? -2.689 20.688 5.336 1 85.94 31 LEU B C 1
ATOM 1529 O O . LEU B 1 31 ? -3.102 19.609 4.871 1 85.94 31 LEU B O 1
ATOM 1533 N N . CYS B 1 32 ? -1.645 20.812 6.141 1 86.06 32 CYS B N 1
ATOM 1534 C CA . CYS B 1 32 ? -0.912 19.609 6.535 1 86.06 32 CYS B CA 1
ATOM 1535 C C . CYS B 1 32 ? -1.782 18.703 7.391 1 86.06 32 CYS B C 1
ATOM 1537 O O . CYS B 1 32 ? -1.765 17.484 7.215 1 86.06 32 CYS B O 1
ATOM 1539 N N . ALA B 1 33 ? -2.555 19.234 8.242 1 86.94 33 ALA B N 1
ATOM 1540 C CA . ALA B 1 33 ? -3.424 18.438 9.109 1 86.94 33 ALA B CA 1
ATOM 1541 C C . ALA B 1 33 ? -4.5 17.719 8.305 1 86.94 33 ALA B C 1
ATOM 1543 O O . ALA B 1 33 ? -4.766 16.531 8.516 1 86.94 33 ALA B O 1
ATOM 1544 N N . VAL B 1 34 ? -5.07 18.484 7.445 1 88.19 34 VAL B N 1
ATOM 1545 C CA . VAL B 1 34 ? -6.094 17.891 6.594 1 88.19 34 VAL B CA 1
ATOM 1546 C C . VAL B 1 34 ? -5.492 16.766 5.758 1 88.19 34 VAL B C 1
ATOM 1548 O O . VAL B 1 34 ? -6.102 15.711 5.598 1 88.19 34 VAL B O 1
ATOM 1551 N N . HIS B 1 35 ? -4.301 17 5.289 1 90 35 HIS B N 1
ATOM 1552 C CA . HIS B 1 35 ? -3.629 15.977 4.492 1 90 35 HIS B CA 1
ATOM 1553 C C . HIS B 1 35 ? -3.367 14.719 5.312 1 90 35 HIS B C 1
ATOM 1555 O O . HIS B 1 35 ? -3.646 13.602 4.863 1 90 35 HIS B O 1
ATOM 1561 N N . VAL B 1 36 ? -2.852 14.891 6.492 1 89.62 36 VAL B N 1
ATOM 1562 C CA . VAL B 1 36 ? -2.553 13.758 7.359 1 89.62 36 VAL B CA 1
ATOM 1563 C C . VAL B 1 36 ? -3.846 13.031 7.719 1 89.62 36 VAL B C 1
ATOM 1565 O O . VAL B 1 36 ? -3.9 11.797 7.68 1 89.62 36 VAL B O 1
ATOM 1568 N N . PHE B 1 37 ? -4.84 13.75 8.039 1 91.12 37 PHE B N 1
ATOM 1569 C CA . PHE B 1 37 ? -6.129 13.164 8.375 1 91.12 37 PHE B CA 1
ATOM 1570 C C . PHE B 1 37 ? -6.703 12.398 7.191 1 91.12 37 PHE B C 1
ATOM 1572 O O . PHE B 1 37 ? -7.129 11.25 7.336 1 91.12 37 PHE B O 1
ATOM 1579 N N . SER B 1 38 ? -6.676 12.953 6.004 1 91.81 38 SER B N 1
ATOM 1580 C CA . SER B 1 38 ? -7.242 12.328 4.809 1 91.81 38 SER B CA 1
ATOM 1581 C C . SER B 1 38 ? -6.434 11.109 4.391 1 91.81 38 SER B C 1
ATOM 1583 O O . SER B 1 38 ? -6.988 10.148 3.85 1 91.81 38 SER B O 1
ATOM 1585 N N . GLU B 1 39 ? -5.16 11.086 4.719 1 91.44 39 GLU B N 1
ATOM 1586 C CA . GLU B 1 39 ? -4.285 9.984 4.32 1 91.44 39 GLU B CA 1
ATOM 1587 C C . GLU B 1 39 ? -4.465 8.781 5.238 1 91.44 39 GLU B C 1
ATOM 1589 O O . GLU B 1 39 ? -4.367 7.633 4.789 1 91.44 39 GLU B O 1
ATOM 1594 N N . HIS B 1 40 ? -4.887 9.117 6.492 1 93.44 40 HIS B N 1
ATOM 1595 C CA . HIS B 1 40 ? -4.781 8.016 7.438 1 93.44 40 HIS B CA 1
ATOM 1596 C C . HIS B 1 40 ? -6.145 7.66 8.031 1 93.44 40 HIS B C 1
ATOM 1598 O O . HIS B 1 40 ? -6.312 6.594 8.625 1 93.44 40 HIS B O 1
ATOM 1604 N N . VAL B 1 41 ? -7.102 8.484 7.844 1 95.56 41 VAL B N 1
ATOM 1605 C CA . VAL B 1 41 ? -8.328 8.25 8.602 1 95.56 41 VAL B CA 1
ATOM 1606 C C . VAL B 1 41 ? -9.516 8.148 7.637 1 95.56 41 VAL B C 1
ATOM 1608 O O . VAL B 1 41 ? -10.102 7.078 7.473 1 95.56 41 VAL B O 1
ATOM 1611 N N . LEU B 1 42 ? -9.867 9.242 7.062 1 95.56 42 LEU B N 1
ATOM 1612 C CA . LEU B 1 42 ? -11.039 9.32 6.195 1 95.56 42 LEU B 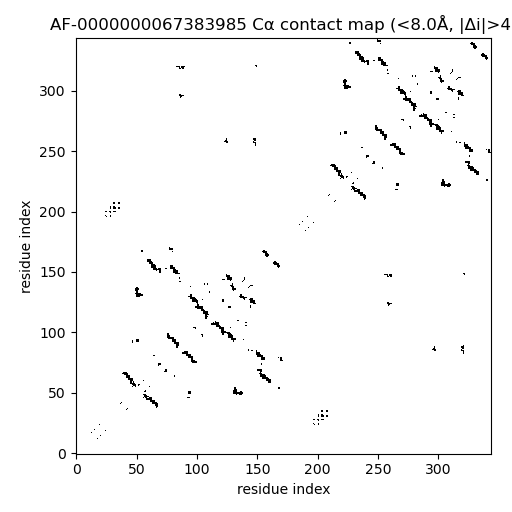CA 1
ATOM 1613 C C . LEU B 1 42 ? -10.703 10.023 4.883 1 95.56 42 LEU B C 1
ATOM 1615 O O . LEU B 1 42 ? -10.102 11.094 4.891 1 95.56 42 LEU B O 1
ATOM 1619 N N . GLY B 1 43 ? -11.031 9.383 3.762 1 94.94 43 GLY B N 1
ATOM 1620 C CA . GLY B 1 43 ? -10.828 9.969 2.449 1 94.94 43 GLY B CA 1
ATOM 1621 C C . GLY B 1 43 ? -12.078 9.961 1.59 1 94.94 43 GLY B C 1
ATOM 1622 O O . GLY B 1 43 ? -13.148 9.562 2.047 1 94.94 43 GLY B O 1
ATOM 1623 N N . VAL B 1 44 ? -11.938 10.547 0.452 1 93.81 44 VAL B N 1
ATOM 1624 C CA . VAL B 1 44 ? -13.008 10.57 -0.539 1 93.81 44 VAL B CA 1
ATOM 1625 C C . VAL B 1 44 ? -12.531 9.898 -1.827 1 93.81 44 VAL B C 1
ATOM 1627 O O . VAL B 1 44 ? -11.383 10.078 -2.238 1 93.81 44 VAL B O 1
ATOM 1630 N N . ALA B 1 45 ? -13.414 9.117 -2.371 1 93.88 45 ALA B N 1
ATOM 1631 C CA . ALA B 1 45 ? -13.07 8.422 -3.611 1 93.88 45 ALA B CA 1
ATOM 1632 C C . ALA B 1 45 ? -14.133 8.656 -4.684 1 93.88 45 ALA B C 1
ATOM 1634 O O . ALA B 1 45 ? -15.312 8.852 -4.367 1 93.88 45 ALA B O 1
ATOM 1635 N N . PHE B 1 46 ? -13.617 8.633 -5.934 1 92.25 46 PHE B N 1
ATOM 1636 C CA . PHE B 1 46 ? -14.445 8.781 -7.121 1 92.25 46 PHE B CA 1
ATOM 1637 C C . PHE B 1 46 ? -14.32 7.566 -8.031 1 92.25 46 PHE B C 1
ATOM 1639 O O . PHE B 1 46 ? -13.648 7.617 -9.062 1 92.25 46 PHE B O 1
ATOM 1646 N N . PRO B 1 47 ? -14.938 6.484 -7.531 1 86.56 47 PRO B N 1
ATOM 1647 C CA . PRO B 1 47 ? -14.82 5.293 -8.375 1 86.56 47 PRO B CA 1
ATOM 1648 C C . PRO B 1 47 ? -15.422 5.492 -9.766 1 86.56 47 PRO B C 1
ATOM 1650 O O . PRO B 1 47 ? -16.438 6.176 -9.906 1 86.56 47 PRO B O 1
ATOM 1653 N N . ARG B 1 48 ? -14.641 5.055 -10.75 1 87.06 48 ARG B N 1
ATOM 1654 C CA . ARG B 1 48 ? -15.094 5.125 -12.133 1 87.06 48 ARG B CA 1
ATOM 1655 C C . ARG B 1 48 ? -15.094 3.748 -12.789 1 87.06 48 ARG B C 1
ATOM 1657 O O . ARG B 1 48 ? -14.281 2.891 -12.438 1 87.06 48 ARG B O 1
ATOM 1664 N N . GLY B 1 49 ? -16.016 3.602 -13.656 1 87.75 49 GLY B N 1
ATOM 1665 C CA . GLY B 1 49 ? -16.047 2.354 -14.406 1 87.75 49 GLY B CA 1
ATOM 1666 C C . GLY B 1 49 ? -17.328 1.573 -14.195 1 87.75 49 GLY B C 1
ATOM 1667 O O . GLY B 1 49 ? -18.156 1.932 -13.344 1 87.75 49 GLY B O 1
ATOM 1668 N N . SER B 1 50 ? -17.469 0.411 -14.945 1 90.38 50 SER B N 1
ATOM 1669 C CA . SER B 1 50 ? -18.719 -0.349 -14.938 1 90.38 50 SER B CA 1
ATOM 1670 C C . SER B 1 50 ? -18.594 -1.582 -14.047 1 90.38 50 SER B C 1
ATOM 1672 O O . SER B 1 50 ? -19.578 -2.293 -13.836 1 90.38 50 SER B O 1
ATOM 1674 N N . SER B 1 51 ? -17.5 -1.766 -13.445 1 91.25 51 SER B N 1
ATOM 1675 C CA . SER B 1 51 ? -17.234 -3.039 -12.789 1 91.25 51 SER B CA 1
ATOM 1676 C C . SER B 1 51 ? -18.141 -3.234 -11.578 1 91.25 51 SER B C 1
ATOM 1678 O O . SER B 1 51 ? -18.391 -4.367 -11.164 1 91.25 51 SER B O 1
ATOM 1680 N N . MET B 1 52 ? -18.594 -2.152 -11.016 1 91.5 52 MET B N 1
ATOM 1681 C CA . MET B 1 52 ? -19.344 -2.277 -9.773 1 91.5 52 MET B CA 1
ATOM 1682 C C . MET B 1 52 ? -20.828 -1.982 -10 1 91.5 52 MET B C 1
ATOM 1684 O O . MET B 1 52 ? -21.594 -1.828 -9.039 1 91.5 52 MET B O 1
ATOM 1688 N N . LEU B 1 53 ? -21.219 -1.915 -11.172 1 89.88 53 LEU B N 1
ATOM 1689 C CA . LEU B 1 53 ? -22.641 -1.774 -11.453 1 89.88 53 LEU B CA 1
ATOM 1690 C C . LEU B 1 53 ? -23.422 -2.998 -10.977 1 89.88 53 LEU B C 1
ATOM 1692 O O . LEU B 1 53 ? -22.938 -4.129 -11.117 1 89.88 53 LEU B O 1
ATOM 1696 N N . PRO B 1 54 ? -24.547 -2.732 -10.359 1 86.62 54 PRO B N 1
ATOM 1697 C CA . PRO B 1 54 ? -25.25 -1.452 -10.219 1 86.62 54 PRO B CA 1
ATOM 1698 C C . PRO B 1 54 ? -24.938 -0.751 -8.898 1 86.62 54 PRO B C 1
ATOM 1700 O O . PRO B 1 54 ? -25.438 0.346 -8.641 1 86.62 54 PRO B O 1
ATOM 1703 N N . ALA B 1 55 ? -24.219 -1.353 -8.023 1 84.69 55 ALA B N 1
ATOM 1704 C CA . ALA B 1 55 ? -23.953 -0.794 -6.703 1 84.69 55 ALA B CA 1
ATOM 1705 C C . ALA B 1 55 ? -23.344 0.605 -6.812 1 84.69 55 ALA B C 1
ATOM 1707 O O . ALA B 1 55 ? -23.703 1.5 -6.043 1 84.69 55 ALA B O 1
ATOM 1708 N N . LEU B 1 56 ? -22.453 0.815 -7.738 1 87.38 56 LEU B N 1
ATOM 1709 C CA . LEU B 1 56 ? -21.844 2.105 -8.023 1 87.38 56 LEU B CA 1
ATOM 1710 C C . LEU B 1 56 ? -22.031 2.492 -9.484 1 87.38 56 LEU B C 1
ATOM 1712 O O . LEU B 1 56 ? -21.859 1.663 -10.383 1 87.38 56 LEU B O 1
ATOM 1716 N N . ASN B 1 57 ? -22.359 3.664 -9.625 1 86.12 57 ASN B N 1
ATOM 1717 C CA . ASN B 1 57 ? -22.562 4.145 -10.984 1 86.12 57 ASN B CA 1
ATOM 1718 C C . ASN B 1 57 ? -21.25 4.25 -11.75 1 86.12 57 ASN B C 1
ATOM 1720 O O . ASN B 1 57 ? -20.172 4.242 -11.141 1 86.12 57 ASN B O 1
ATOM 1724 N N . MET B 1 58 ? -21.391 4.344 -12.992 1 81.62 58 MET B N 1
ATOM 1725 C CA . MET B 1 58 ? -20.203 4.418 -13.836 1 81.62 58 MET B CA 1
ATOM 1726 C C . MET B 1 58 ? -19.391 5.68 -13.531 1 81.62 58 MET B C 1
ATOM 1728 O O . MET B 1 58 ? -18.172 5.68 -13.633 1 81.62 58 MET B O 1
ATOM 1732 N N . ALA B 1 59 ? -20.219 6.703 -13.273 1 83.31 59 ALA B N 1
ATOM 1733 C CA . ALA B 1 59 ? -19.578 7.969 -12.906 1 83.31 59 ALA B CA 1
ATOM 1734 C C . ALA B 1 59 ? -20.5 8.797 -12.008 1 83.31 59 ALA B C 1
ATOM 1736 O O . ALA B 1 59 ? -21.703 8.586 -11.984 1 83.31 59 ALA B O 1
ATOM 1737 N N . GLY B 1 60 ? -19.828 9.562 -11.211 1 85.31 60 GLY B N 1
ATOM 1738 C CA . GLY B 1 60 ? -20.594 10.562 -10.484 1 85.31 60 GLY B CA 1
ATOM 1739 C C . GLY B 1 60 ? -20.734 10.25 -9.008 1 85.31 60 GLY B C 1
ATOM 1740 O O . GLY B 1 60 ? -21.062 11.125 -8.211 1 85.31 60 GLY B O 1
ATOM 1741 N N . ASP B 1 61 ? -20.578 9.031 -8.648 1 91.06 61 ASP B N 1
ATOM 1742 C CA . ASP B 1 61 ? -20.672 8.695 -7.23 1 91.06 61 ASP B CA 1
ATOM 1743 C C . ASP B 1 61 ? -19.438 9.164 -6.465 1 91.06 61 ASP B C 1
ATOM 1745 O O . ASP B 1 61 ? -18.328 9.117 -6.988 1 91.06 61 ASP B O 1
ATOM 1749 N N . VAL B 1 62 ? -19.703 9.664 -5.309 1 94.06 62 VAL B N 1
ATOM 1750 C CA . VAL B 1 62 ? -18.641 10.023 -4.391 1 94.06 62 VAL B CA 1
ATOM 1751 C C . VAL B 1 62 ? -18.781 9.234 -3.09 1 94.06 62 VAL B C 1
ATOM 1753 O O . VAL B 1 62 ? -19.844 9.258 -2.461 1 94.06 62 VAL B O 1
ATOM 1756 N N . LEU B 1 63 ? -17.719 8.578 -2.721 1 94.81 63 LEU B N 1
ATOM 1757 C CA . LEU B 1 63 ? -17.797 7.699 -1.561 1 94.81 63 LEU B CA 1
ATOM 1758 C C . LEU B 1 63 ? -16.812 8.133 -0.481 1 94.81 63 LEU B C 1
ATOM 1760 O O . LEU B 1 63 ? -15.719 8.625 -0.788 1 94.81 63 LEU B O 1
ATOM 1764 N N . LEU B 1 64 ? -17.266 7.93 0.735 1 95.25 64 LEU B N 1
ATOM 1765 C CA . LEU B 1 64 ? -16.359 8.039 1.863 1 95.25 64 LEU B CA 1
ATOM 1766 C C . LEU B 1 64 ? -15.508 6.777 2.004 1 95.25 64 LEU B C 1
ATOM 1768 O O . LEU B 1 64 ? -16.016 5.664 1.861 1 95.25 64 LEU B O 1
ATOM 1772 N N . THR B 1 65 ? -14.258 7.02 2.209 1 96.06 65 THR B N 1
ATOM 1773 C CA . THR B 1 65 ? -13.336 5.898 2.355 1 96.06 65 THR B CA 1
ATOM 1774 C C . THR B 1 65 ? -12.773 5.844 3.771 1 96.06 65 THR B C 1
ATOM 1776 O O . THR B 1 65 ? -12.062 6.758 4.195 1 96.06 65 THR B O 1
ATOM 1779 N N . ASP B 1 66 ? -13.156 4.812 4.508 1 97.38 66 ASP B N 1
ATOM 1780 C CA . ASP B 1 66 ? -12.594 4.523 5.824 1 97.38 66 ASP B CA 1
ATOM 1781 C C . ASP B 1 66 ? -11.211 3.883 5.699 1 97.38 66 ASP B C 1
ATOM 1783 O O . ASP B 1 66 ? -11.094 2.736 5.266 1 97.38 66 ASP B O 1
ATOM 1787 N N . LYS B 1 67 ? -10.125 4.594 6.152 1 97.19 67 LYS B N 1
ATOM 1788 C CA . LYS B 1 67 ? -8.758 4.105 5.973 1 97.19 67 LYS B CA 1
ATOM 1789 C C . LYS B 1 67 ? -8.234 3.453 7.25 1 97.19 67 LYS B C 1
ATOM 1791 O O . LYS B 1 67 ? -7.137 2.898 7.266 1 97.19 67 LYS B O 1
ATOM 1796 N N . VAL B 1 68 ? -9.023 3.412 8.258 1 97.25 68 VAL B N 1
ATOM 1797 C CA . VAL B 1 68 ? -8.625 2.838 9.539 1 97.25 68 VAL B CA 1
ATOM 1798 C C . VAL B 1 68 ? -9.008 1.361 9.586 1 97.25 68 VAL B C 1
ATOM 1800 O O . VAL B 1 68 ? -8.227 0.523 10.039 1 97.25 68 VAL B O 1
ATOM 1803 N N . SER B 1 69 ? -10.156 1.024 9.094 1 96.62 69 SER B N 1
ATOM 1804 C CA . SER B 1 69 ? -10.688 -0.33 9.18 1 96.62 69 SER B CA 1
ATOM 1805 C C . SER B 1 69 ? -9.75 -1.339 8.531 1 96.62 69 SER B C 1
ATOM 1807 O O . SER B 1 69 ? -9.453 -2.385 9.117 1 96.62 69 SER B O 1
ATOM 1809 N N . PRO B 1 70 ? -9.258 -1.042 7.324 1 97.06 70 PRO B N 1
ATOM 1810 C CA . PRO B 1 70 ? -8.336 -2.021 6.75 1 97.06 70 PRO B CA 1
ATOM 1811 C C . PRO B 1 70 ? -7.086 -2.227 7.602 1 97.06 70 PRO B C 1
ATOM 1813 O O . PRO B 1 70 ? -6.621 -3.357 7.762 1 97.06 70 PRO B O 1
ATOM 1816 N N . ARG B 1 71 ? -6.59 -1.17 8.148 1 95.62 71 ARG B N 1
ATOM 1817 C CA . ARG B 1 71 ? -5.375 -1.263 8.945 1 95.62 71 ARG B CA 1
ATOM 1818 C C . ARG B 1 71 ? -5.621 -2.061 10.227 1 95.62 71 ARG B C 1
ATOM 1820 O O . ARG B 1 71 ? -4.707 -2.697 10.75 1 95.62 71 ARG B O 1
ATOM 1827 N N . ARG B 1 72 ? -6.801 -2.096 10.656 1 96 72 ARG B N 1
ATOM 1828 C CA . ARG B 1 72 ? -7.148 -2.793 11.891 1 96 72 ARG B CA 1
ATOM 1829 C C . ARG B 1 72 ? -7.68 -4.191 11.594 1 96 72 ARG B C 1
ATOM 1831 O O . ARG B 1 72 ? -8.148 -4.887 12.5 1 96 72 ARG B O 1
ATOM 1838 N N . GLY B 1 73 ? -7.699 -4.582 10.359 1 95.88 73 GLY B N 1
ATOM 1839 C CA . GLY B 1 73 ? -8.133 -5.918 9.984 1 95.88 73 GLY B CA 1
ATOM 1840 C C . GLY B 1 73 ? -9.641 -6.086 10.016 1 95.88 73 GLY B C 1
ATOM 1841 O O . GLY B 1 73 ? -10.148 -7.176 10.297 1 95.88 73 GLY B O 1
ATOM 1842 N N . ARG B 1 74 ? -10.367 -5.02 9.805 1 96.12 74 ARG B N 1
ATOM 1843 C CA . ARG B 1 74 ? -11.82 -5.062 9.953 1 96.12 74 ARG B CA 1
ATOM 1844 C C . ARG B 1 74 ? -12.5 -5.121 8.586 1 96.12 74 ARG B C 1
ATOM 1846 O O . ARG B 1 74 ? -13.648 -4.688 8.445 1 96.12 74 ARG B O 1
ATOM 1853 N N . VAL B 1 75 ? -11.828 -5.566 7.656 1 96.94 75 VAL B N 1
ATOM 1854 C CA . VAL B 1 75 ? -12.414 -5.832 6.348 1 96.94 75 VAL B CA 1
ATOM 1855 C C . VAL B 1 75 ? -12.898 -7.277 6.281 1 96.94 75 VAL B C 1
ATOM 1857 O O . VAL B 1 75 ? -12.234 -8.188 6.789 1 96.94 75 VAL B O 1
ATOM 1860 N N . GLY B 1 76 ? -14.031 -7.453 5.691 1 96.81 76 GLY B N 1
ATOM 1861 C CA . GLY B 1 76 ? -14.594 -8.789 5.551 1 96.81 76 GLY B CA 1
ATOM 1862 C C . GLY B 1 76 ? -15.461 -8.945 4.316 1 96.81 76 GLY B C 1
ATOM 1863 O O . GLY B 1 76 ? -15.656 -7.988 3.564 1 96.81 76 GLY B O 1
ATOM 1864 N N . PRO B 1 77 ? -15.938 -10.227 4.137 1 97.12 77 PRO B N 1
ATOM 1865 C CA . PRO B 1 77 ? -16.781 -10.484 2.971 1 97.12 77 PRO B CA 1
ATOM 1866 C C . PRO B 1 77 ? -17.984 -9.555 2.902 1 97.12 77 PRO B C 1
ATOM 1868 O O . PRO B 1 77 ? -18.625 -9.281 3.926 1 97.12 77 PRO B O 1
ATOM 1871 N N . GLY B 1 78 ? -18.266 -9.055 1.715 1 95.31 78 GLY B N 1
ATOM 1872 C CA . GLY B 1 78 ? -19.375 -8.141 1.502 1 95.31 78 GLY B CA 1
ATOM 1873 C C . GLY B 1 78 ? -18.953 -6.684 1.455 1 95.31 78 GLY B C 1
ATOM 1874 O O . GLY B 1 78 ? -19.656 -5.848 0.882 1 95.31 78 GLY B O 1
ATOM 1875 N N . ASP B 1 79 ? -17.875 -6.395 2.055 1 96 79 ASP B N 1
ATOM 1876 C CA . ASP B 1 79 ? -17.375 -5.02 2.072 1 96 79 ASP B CA 1
ATOM 1877 C C . ASP B 1 79 ? -16.906 -4.59 0.688 1 96 79 ASP B C 1
ATOM 1879 O O . ASP B 1 79 ? -16.344 -5.395 -0.058 1 96 79 ASP B O 1
ATOM 1883 N N . VAL B 1 80 ? -17.188 -3.367 0.35 1 96.19 80 VAL B N 1
ATOM 1884 C CA . VAL B 1 80 ? -16.594 -2.746 -0.829 1 96.19 80 VAL B CA 1
ATOM 1885 C C . VAL B 1 80 ? -15.305 -2.016 -0.436 1 96.19 80 VAL B C 1
ATOM 1887 O O . VAL B 1 80 ? -15.297 -1.228 0.512 1 96.19 80 VAL B O 1
ATOM 1890 N N . VAL B 1 81 ? -14.258 -2.32 -1.161 1 97 81 VAL B N 1
ATOM 1891 C CA . VAL B 1 81 ? -12.977 -1.757 -0.767 1 97 81 VAL B CA 1
ATOM 1892 C C . VAL B 1 81 ? -12.336 -1.036 -1.955 1 97 81 VAL B C 1
ATOM 1894 O O . VAL B 1 81 ? -12.648 -1.34 -3.109 1 97 81 VAL B O 1
ATOM 1897 N N . LEU B 1 82 ? -11.586 -0.02 -1.608 1 96.62 82 LEU B N 1
ATOM 1898 C CA . LEU B 1 82 ? -10.641 0.595 -2.531 1 96.62 82 LEU B CA 1
ATOM 1899 C C . LEU B 1 82 ? -9.328 -0.177 -2.555 1 96.62 82 LEU B C 1
ATOM 1901 O O . LEU B 1 82 ? -8.68 -0.348 -1.517 1 96.62 82 LEU B O 1
ATOM 1905 N N . LEU B 1 83 ? -8.953 -0.641 -3.738 1 96.88 83 LEU B N 1
ATOM 1906 C CA . LEU B 1 83 ? -7.832 -1.562 -3.879 1 96.88 83 LEU B CA 1
ATOM 1907 C C . LEU B 1 83 ? -6.824 -1.035 -4.895 1 96.88 83 LEU B C 1
ATOM 1909 O O . LEU B 1 83 ? -7.199 -0.635 -6 1 96.88 83 LEU B O 1
ATOM 1913 N N . LEU B 1 84 ? -5.539 -0.955 -4.465 1 97.44 84 LEU B N 1
ATOM 1914 C CA . LEU B 1 84 ? -4.504 -0.769 -5.477 1 97.44 84 LEU B CA 1
ATOM 1915 C C . LEU B 1 84 ? -4.422 -1.979 -6.398 1 97.44 84 LEU B C 1
ATOM 1917 O O . LEU B 1 84 ? -4.32 -3.117 -5.934 1 97.44 84 LEU B O 1
ATOM 1921 N N . SER B 1 85 ? -4.531 -1.729 -7.691 1 97.44 85 SER B N 1
ATOM 1922 C CA . SER B 1 85 ? -4.539 -2.828 -8.648 1 97.44 85 SER B CA 1
ATOM 1923 C C . SER B 1 85 ? -3.244 -3.631 -8.586 1 97.44 85 SER B C 1
ATOM 1925 O O . SER B 1 85 ? -2.154 -3.057 -8.578 1 97.44 85 SER B O 1
ATOM 1927 N N . PRO B 1 86 ? -3.377 -4.977 -8.5 1 97.81 86 PRO B N 1
ATOM 1928 C CA . PRO B 1 86 ? -2.152 -5.781 -8.531 1 97.81 86 PRO B CA 1
ATOM 1929 C C . PRO B 1 86 ? -1.443 -5.715 -9.883 1 97.81 86 PRO B C 1
ATOM 1931 O O . PRO B 1 86 ? -0.244 -5.992 -9.969 1 97.81 86 PRO B O 1
ATOM 1934 N N . GLU B 1 87 ? -2.113 -5.301 -10.898 1 97.06 87 GLU B N 1
ATOM 1935 C CA . GLU B 1 87 ? -1.562 -5.32 -12.25 1 97.06 87 GLU B CA 1
ATOM 1936 C C . GLU B 1 87 ? -0.993 -3.955 -12.633 1 97.06 87 GLU B C 1
ATOM 1938 O O . GLU B 1 87 ? -0.17 -3.855 -13.547 1 97.06 87 GLU B O 1
ATOM 1943 N N . ASP B 1 88 ? -1.49 -2.941 -12.008 1 96.12 88 ASP B N 1
ATOM 1944 C CA . ASP B 1 88 ? -1.068 -1.568 -12.273 1 96.12 88 ASP B CA 1
ATOM 1945 C C . ASP B 1 88 ? -0.99 -0.76 -10.977 1 96.12 88 ASP B C 1
ATOM 1947 O O . ASP B 1 88 ? -2.016 -0.322 -10.453 1 96.12 88 ASP B O 1
ATOM 1951 N N . PRO B 1 89 ? 0.229 -0.494 -10.5 1 94.31 89 PRO B N 1
ATOM 1952 C CA . PRO B 1 89 ? 0.392 0.153 -9.195 1 94.31 89 PRO B CA 1
ATOM 1953 C C . PRO B 1 89 ? -0.053 1.614 -9.203 1 94.31 89 PRO B C 1
ATOM 1955 O O . PRO B 1 89 ? -0.046 2.27 -8.156 1 94.31 89 PRO B O 1
ATOM 1958 N N . ARG B 1 90 ? -0.521 2.143 -10.312 1 94.19 90 ARG B N 1
ATOM 1959 C CA . ARG B 1 90 ? -0.965 3.531 -10.383 1 94.19 90 ARG B CA 1
ATOM 1960 C C . ARG B 1 90 ? -2.486 3.617 -10.438 1 94.19 90 ARG B C 1
ATOM 1962 O O . ARG B 1 90 ? -3.049 4.711 -10.516 1 94.19 90 ARG B O 1
ATOM 1969 N N . LYS B 1 91 ? -3.062 2.465 -10.438 1 95.12 91 LYS B N 1
ATOM 1970 C CA . LYS B 1 91 ? -4.516 2.42 -10.57 1 95.12 91 LYS B CA 1
ATOM 1971 C C . LYS B 1 91 ? -5.164 1.892 -9.289 1 95.12 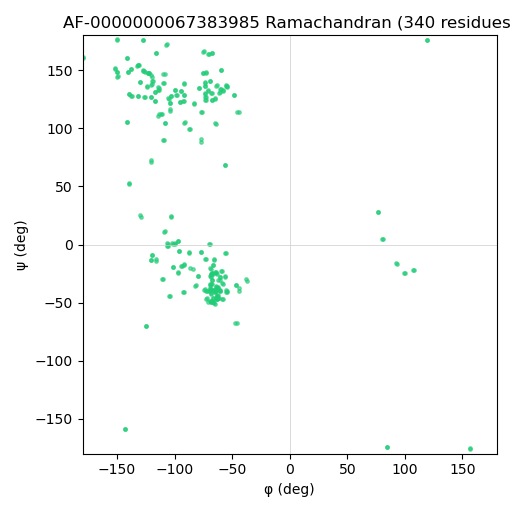91 LYS B C 1
ATOM 1973 O O . LYS B 1 91 ? -4.688 0.918 -8.703 1 95.12 91 LYS B O 1
ATOM 1978 N N . VAL B 1 92 ? -6.172 2.602 -8.883 1 95.38 92 VAL B N 1
ATOM 1979 C CA . VAL B 1 92 ? -6.992 2.137 -7.773 1 95.38 92 VAL B CA 1
ATOM 1980 C C . VAL B 1 92 ? -8.367 1.72 -8.289 1 95.38 92 VAL B C 1
ATOM 1982 O O . VAL B 1 92 ? -8.938 2.375 -9.164 1 95.38 92 VAL B O 1
ATOM 1985 N N . VAL B 1 93 ? -8.883 0.599 -7.758 1 95.06 93 VAL B N 1
ATOM 1986 C CA . VAL B 1 93 ? -10.164 0.074 -8.227 1 95.06 93 VAL B CA 1
ATOM 1987 C C . VAL B 1 93 ? -11.055 -0.251 -7.031 1 95.06 93 VAL B C 1
ATOM 1989 O O . VAL B 1 93 ? -10.562 -0.515 -5.934 1 95.06 93 VAL B O 1
ATOM 1992 N N . ALA B 1 94 ? -12.359 -0.206 -7.309 1 95.31 94 ALA B N 1
ATOM 1993 C CA . ALA B 1 94 ? -13.336 -0.632 -6.312 1 95.31 94 ALA B CA 1
ATOM 1994 C C . ALA B 1 94 ? -13.797 -2.064 -6.574 1 95.31 94 ALA B C 1
ATOM 1996 O O . ALA B 1 94 ? -14.141 -2.416 -7.703 1 95.31 94 ALA B O 1
ATOM 1997 N N . LYS B 1 95 ? -13.727 -2.842 -5.59 1 96.19 95 LYS B N 1
ATOM 1998 C CA . LYS B 1 95 ? -14.164 -4.23 -5.684 1 96.19 95 LYS B CA 1
ATOM 1999 C C . LYS B 1 95 ? -14.875 -4.672 -4.402 1 96.19 95 LYS B C 1
ATOM 2001 O O . LYS B 1 95 ? -14.727 -4.031 -3.357 1 96.19 95 LYS B O 1
ATOM 2006 N N . ARG B 1 96 ? -15.648 -5.75 -4.508 1 96.44 96 ARG B N 1
ATOM 2007 C CA . ARG B 1 96 ? -16.297 -6.344 -3.344 1 96.44 96 ARG B CA 1
ATOM 2008 C C . ARG B 1 96 ? -15.523 -7.555 -2.842 1 96.44 96 ARG B C 1
ATOM 2010 O O . ARG B 1 96 ? -15.141 -8.422 -3.629 1 96.44 96 ARG B O 1
ATOM 2017 N N . VAL B 1 97 ? -15.32 -7.594 -1.543 1 97.81 97 VAL B N 1
ATOM 2018 C CA . VAL B 1 97 ? -14.648 -8.734 -0.939 1 97.81 97 VAL B CA 1
ATOM 2019 C C . VAL B 1 97 ? -15.586 -9.938 -0.921 1 97.81 97 VAL B C 1
ATOM 2021 O O . VAL B 1 97 ? -16.703 -9.852 -0.415 1 97.81 97 VAL B O 1
ATOM 2024 N N . VAL B 1 98 ? -15.102 -11.023 -1.455 1 97.56 98 VAL B N 1
ATOM 2025 C CA . VAL B 1 98 ? -15.898 -12.242 -1.518 1 97.56 98 VAL B CA 1
ATOM 2026 C C . VAL B 1 98 ? -15.328 -13.289 -0.56 1 97.56 98 VAL B C 1
ATOM 2028 O O . VAL B 1 98 ? -16.078 -14.086 0.01 1 97.56 98 VAL B O 1
ATOM 2031 N N . GLY B 1 99 ? -14.031 -13.234 -0.334 1 98.5 99 GLY B N 1
ATOM 2032 C CA . GLY B 1 99 ? -13.375 -14.211 0.526 1 98.5 99 GLY B CA 1
ATOM 2033 C C . GLY B 1 99 ? -12.156 -13.656 1.235 1 98.5 99 GLY B C 1
ATOM 2034 O O . GLY B 1 99 ? -11.438 -12.82 0.684 1 98.5 99 GLY B O 1
ATOM 2035 N N . MET B 1 100 ? -11.945 -14.203 2.445 1 98.44 100 MET B N 1
ATOM 2036 C CA . MET B 1 100 ? -10.766 -13.883 3.246 1 98.44 100 MET B CA 1
ATOM 2037 C C . MET B 1 100 ? -9.781 -15.055 3.264 1 98.44 100 MET B C 1
ATOM 2039 O O . MET B 1 100 ? -10.094 -16.141 2.756 1 98.44 100 MET B O 1
ATOM 2043 N N . GLU B 1 101 ? -8.602 -14.773 3.834 1 98.19 101 GLU B N 1
ATOM 2044 C CA . GLU B 1 101 ? -7.59 -15.82 3.945 1 98.19 101 GLU B CA 1
ATOM 2045 C C . GLU B 1 101 ? -8.188 -17.109 4.508 1 98.19 101 GLU B C 1
ATOM 2047 O O . GLU B 1 101 ? -8.914 -17.078 5.504 1 98.19 101 GLU B O 1
ATOM 2052 N N . GLY B 1 102 ? -7.953 -18.188 3.834 1 98.12 102 GLY B N 1
ATOM 2053 C CA . GLY B 1 102 ? -8.414 -19.484 4.297 1 98.12 102 GLY B CA 1
ATOM 2054 C C . GLY B 1 102 ? -9.766 -19.875 3.734 1 98.12 102 GLY B C 1
ATOM 2055 O O . GLY B 1 102 ? -10.141 -21.047 3.76 1 98.12 102 GLY B O 1
ATOM 2056 N N . ASP B 1 103 ? -10.516 -18.984 3.213 1 98.12 103 ASP B N 1
ATOM 2057 C CA . ASP B 1 103 ? -11.836 -19.266 2.656 1 98.12 103 ASP B CA 1
ATOM 2058 C C . ASP B 1 103 ? -11.719 -20.016 1.331 1 98.12 103 ASP B C 1
ATOM 2060 O O . ASP B 1 103 ? -10.797 -19.781 0.553 1 98.12 103 ASP B O 1
ATOM 2064 N N . GLU B 1 104 ? -12.68 -20.859 1.086 1 98.19 104 GLU B N 1
ATOM 2065 C CA . GLU B 1 104 ? -12.844 -21.484 -0.219 1 98.19 104 GLU B CA 1
ATOM 2066 C C . GLU B 1 104 ? -13.836 -20.719 -1.085 1 98.19 104 GLU B C 1
ATOM 2068 O O . GLU B 1 104 ? -14.977 -20.469 -0.67 1 98.19 104 GLU B O 1
ATOM 2073 N N . VAL B 1 105 ? -13.406 -20.297 -2.227 1 96.94 105 VAL B N 1
ATOM 2074 C CA . VAL B 1 105 ? -14.258 -19.547 -3.146 1 96.94 105 VAL B CA 1
ATOM 2075 C C . VAL B 1 105 ? -14.445 -20.344 -4.438 1 96.94 105 VAL B C 1
ATOM 2077 O O . VAL B 1 105 ? -13.469 -20.75 -5.066 1 96.94 105 VAL B O 1
ATOM 2080 N N . THR B 1 106 ? -15.672 -20.609 -4.785 1 95.19 106 THR B N 1
ATOM 2081 C CA . THR B 1 106 ? -16.016 -21.266 -6.043 1 95.19 106 THR B CA 1
ATOM 2082 C C . THR B 1 106 ? -16.594 -20.266 -7.035 1 95.19 106 THR B C 1
ATOM 2084 O O . THR B 1 106 ? -17.516 -19.516 -6.695 1 95.19 106 THR B O 1
ATOM 2087 N N . TYR B 1 107 ? -16.016 -20.203 -8.195 1 89.56 107 TYR B N 1
ATOM 2088 C CA . TYR B 1 107 ? -16.469 -19.234 -9.195 1 89.56 107 TYR B CA 1
ATOM 2089 C C . TYR B 1 107 ? -16.516 -19.875 -10.578 1 89.56 107 TYR B C 1
ATOM 2091 O O . TYR B 1 107 ? -15.828 -20.859 -10.852 1 89.56 107 TYR B O 1
ATOM 2099 N N . PRO B 1 108 ? -17.438 -19.359 -11.438 1 84.69 108 PRO B N 1
ATOM 2100 C CA . PRO B 1 108 ? -17.531 -19.891 -12.797 1 84.69 108 PRO B CA 1
ATOM 2101 C C . PRO B 1 108 ? -16.344 -19.5 -13.664 1 84.69 108 PRO B C 1
ATOM 2103 O O . PRO B 1 108 ? -15.844 -18.359 -13.57 1 84.69 108 PRO B O 1
ATOM 2106 N N . VAL B 1 109 ? -15.625 -20.375 -14.461 1 77.56 109 VAL B N 1
ATOM 2107 C CA . VAL B 1 109 ? -14.477 -20.125 -15.32 1 77.56 109 VAL B CA 1
ATOM 2108 C C . VAL B 1 109 ? -14.875 -19.188 -16.469 1 77.56 109 VAL B C 1
ATOM 2110 O O . VAL B 1 109 ? -14.117 -18.297 -16.844 1 77.56 109 VAL B O 1
ATOM 2113 N N . ASP B 1 110 ? -15.969 -19.453 -17.234 1 68.38 110 ASP B N 1
ATOM 2114 C CA . ASP B 1 110 ? -16.453 -18.609 -18.328 1 68.38 110 ASP B CA 1
ATOM 2115 C C . ASP B 1 110 ? -17.781 -17.953 -17.953 1 68.38 110 ASP B C 1
ATOM 2117 O O . ASP B 1 110 ? -18.688 -18.609 -17.438 1 68.38 110 ASP B O 1
ATOM 2121 N N . ALA B 1 111 ? -17.75 -16.609 -17.781 1 60.25 111 ALA B N 1
ATOM 2122 C CA . ALA B 1 111 ? -19.016 -15.953 -17.453 1 60.25 111 ALA B CA 1
ATOM 2123 C C . ALA B 1 111 ? -20.156 -16.484 -18.328 1 60.25 111 ALA B C 1
ATOM 2125 O O . ALA B 1 111 ? -21.297 -16.594 -17.875 1 60.25 111 ALA B O 1
ATOM 2126 N N . GLY B 1 112 ? -19.906 -16.75 -19.531 1 56.81 112 GLY B N 1
ATOM 2127 C CA . GLY B 1 112 ? -20.953 -17.172 -20.438 1 56.81 112 GLY B CA 1
ATOM 2128 C C . GLY B 1 112 ? -21.281 -18.656 -20.328 1 56.81 112 GLY B C 1
ATOM 2129 O O . GLY B 1 112 ? -22.312 -19.109 -20.844 1 56.81 112 GLY B O 1
ATOM 2130 N N . ASN B 1 113 ? -20.234 -19.469 -20.078 1 58.25 113 ASN B N 1
ATOM 2131 C CA . ASN B 1 113 ? -20.547 -20.891 -20.031 1 58.25 113 ASN B CA 1
ATOM 2132 C C . ASN B 1 113 ? -20.453 -21.453 -18.609 1 58.25 113 ASN B C 1
ATOM 2134 O O . ASN B 1 113 ? -19.359 -21.562 -18.062 1 58.25 113 ASN B O 1
ATOM 2138 N N . SER B 1 114 ? -21.578 -21.422 -17.844 1 61.06 114 SER B N 1
ATOM 2139 C CA . SER B 1 114 ? -21.906 -21.656 -16.438 1 61.06 114 SER B CA 1
ATOM 2140 C C . SER B 1 114 ? -21.453 -23.047 -15.977 1 61.06 114 SER B C 1
ATOM 2142 O O . SER B 1 114 ? -21.344 -23.297 -14.773 1 61.06 114 SER B O 1
ATOM 2144 N N . ASP B 1 115 ? -21 -23.922 -16.766 1 68.94 115 ASP B N 1
ATOM 2145 C CA . ASP B 1 115 ? -20.953 -25.281 -16.234 1 68.94 115 ASP B CA 1
ATOM 2146 C C . ASP B 1 115 ? -19.594 -25.594 -15.625 1 68.94 115 ASP B C 1
ATOM 2148 O O . ASP B 1 115 ? -19.484 -26.391 -14.703 1 68.94 115 ASP B O 1
ATOM 2152 N N . ALA B 1 116 ? -18.656 -24.844 -15.977 1 85.62 116 ALA B N 1
ATOM 2153 C CA . ALA B 1 116 ? -17.359 -25.188 -15.398 1 85.62 116 ALA B CA 1
ATOM 2154 C C . ALA B 1 116 ? -17 -24.219 -14.273 1 85.62 116 ALA B C 1
ATOM 2156 O O . ALA B 1 116 ? -17.094 -23 -14.422 1 85.62 116 ALA B O 1
ATOM 2157 N N . THR B 1 117 ? -16.906 -24.828 -13.047 1 89.31 117 THR B N 1
ATOM 2158 C CA . THR B 1 117 ? -16.562 -24.031 -11.875 1 89.31 117 THR B CA 1
ATOM 2159 C C . THR B 1 117 ? -15.164 -24.375 -11.383 1 89.31 117 THR B C 1
ATOM 2161 O O . THR B 1 117 ? -14.656 -25.469 -11.641 1 89.31 117 THR B O 1
ATOM 2164 N N . LYS B 1 118 ? -14.516 -23.375 -10.859 1 93.25 118 LYS B N 1
ATOM 2165 C CA . LYS B 1 118 ? -13.219 -23.531 -10.195 1 93.25 118 LYS B CA 1
ATOM 2166 C C . LYS B 1 118 ? -13.297 -23.109 -8.734 1 93.25 118 LYS B C 1
ATOM 2168 O O . LYS B 1 118 ? -14 -22.156 -8.398 1 93.25 118 LYS B O 1
ATOM 2173 N N . THR B 1 119 ? -12.602 -23.891 -7.879 1 95.38 119 THR B N 1
ATOM 2174 C CA . THR B 1 119 ? -12.539 -23.562 -6.461 1 95.38 119 THR B CA 1
ATOM 2175 C C . THR B 1 119 ? -11.117 -23.188 -6.051 1 95.38 119 THR B C 1
ATOM 2177 O O . THR B 1 119 ? -10.156 -23.875 -6.434 1 95.38 119 THR B O 1
ATOM 2180 N N . VAL B 1 120 ? -11.07 -22.125 -5.305 1 96 120 VAL B N 1
ATOM 2181 C CA . VAL B 1 120 ? -9.766 -21.688 -4.832 1 96 120 VAL B CA 1
ATOM 2182 C C . VAL B 1 120 ? -9.812 -21.453 -3.324 1 96 120 VAL B C 1
ATOM 2184 O O . VAL B 1 120 ? -10.82 -20.969 -2.795 1 96 120 VAL B O 1
ATOM 2187 N N . VAL B 1 121 ? -8.734 -21.859 -2.662 1 98.19 121 VAL B N 1
ATOM 2188 C CA . VAL B 1 121 ? -8.555 -21.453 -1.271 1 98.19 121 VAL B CA 1
ATOM 2189 C C . VAL B 1 121 ? -7.73 -20.172 -1.204 1 98.19 121 VAL B C 1
ATOM 2191 O O . VAL B 1 121 ? -6.625 -20.109 -1.742 1 98.19 121 VAL B O 1
ATOM 2194 N N . VAL B 1 122 ? -8.258 -19.203 -0.608 1 98.44 122 VAL B N 1
ATOM 2195 C CA . VAL B 1 122 ? -7.574 -17.922 -0.523 1 98.44 122 VAL B CA 1
ATOM 2196 C C . VAL B 1 122 ? -6.332 -18.047 0.359 1 98.44 122 VAL B C 1
ATOM 2198 O O . VAL B 1 122 ? -6.43 -18.438 1.523 1 98.44 122 VAL B O 1
ATOM 2201 N N . PRO B 1 123 ? -5.184 -17.688 -0.155 1 97.69 123 PRO B N 1
ATOM 2202 C CA . PRO B 1 123 ? -3.945 -17.844 0.613 1 97.69 123 PRO B CA 1
ATOM 2203 C C . PRO B 1 123 ? -3.877 -16.922 1.827 1 97.69 123 PRO B C 1
ATOM 2205 O O . PRO B 1 123 ? -4.648 -15.969 1.922 1 97.69 123 PRO B O 1
ATOM 2208 N N . GLN B 1 124 ? -2.934 -17.281 2.695 1 97 124 GLN B N 1
ATOM 2209 C CA . GLN B 1 124 ? -2.689 -16.453 3.869 1 97 124 GLN B CA 1
ATOM 2210 C C . GLN B 1 124 ? -2.318 -15.031 3.469 1 97 124 GLN B C 1
ATOM 2212 O O . GLN B 1 124 ? -1.48 -14.828 2.588 1 97 124 GLN B O 1
ATOM 2217 N N . GLY B 1 125 ? -2.986 -14.055 4.137 1 97.75 125 GLY B N 1
ATOM 2218 C CA . GLY B 1 125 ? -2.682 -12.648 3.902 1 97.75 125 GLY B CA 1
ATOM 2219 C C . GLY B 1 125 ? -3.34 -12.102 2.652 1 97.75 125 GLY B C 1
ATOM 2220 O O . GLY B 1 125 ? -3.051 -10.977 2.236 1 97.75 125 GLY B O 1
ATOM 2221 N N . HIS B 1 126 ? -4.16 -12.883 2.004 1 98.69 126 HIS B N 1
ATOM 2222 C CA . HIS B 1 126 ? -4.801 -12.461 0.764 1 98.69 126 HIS B CA 1
ATOM 2223 C C . HIS B 1 126 ? -6.312 -12.383 0.924 1 98.69 126 HIS B C 1
ATOM 2225 O O . HIS B 1 126 ? -6.863 -12.867 1.916 1 98.69 126 HIS B O 1
ATOM 2231 N N . ILE B 1 127 ? -6.93 -11.719 -0.02 1 98.75 127 ILE B N 1
ATOM 2232 C CA . ILE B 1 127 ? -8.383 -11.648 -0.135 1 98.75 127 ILE B CA 1
ATOM 2233 C C . ILE B 1 127 ? -8.797 -11.953 -1.571 1 98.75 127 ILE B C 1
ATOM 2235 O O . ILE B 1 127 ? -7.984 -11.867 -2.494 1 98.75 127 ILE B O 1
ATOM 2239 N N . TRP B 1 128 ? -10.023 -12.438 -1.712 1 98.62 128 TRP B N 1
ATOM 2240 C CA . TRP B 1 128 ? -10.648 -12.617 -3.018 1 98.62 128 TRP B CA 1
ATOM 2241 C C . TRP B 1 128 ? -11.68 -11.523 -3.281 1 98.62 128 TRP B C 1
ATOM 2243 O O . TRP B 1 128 ? -12.617 -11.336 -2.492 1 98.62 128 TRP B O 1
ATOM 2253 N N . VAL B 1 129 ? -11.469 -10.797 -4.367 1 98.06 129 VAL B N 1
ATOM 2254 C CA . VAL B 1 129 ? -12.336 -9.648 -4.637 1 98.06 129 VAL B CA 1
ATOM 2255 C C . VAL B 1 129 ? -12.992 -9.805 -6.008 1 98.06 129 VAL B C 1
ATOM 2257 O O . VAL B 1 129 ? -12.398 -10.375 -6.926 1 98.06 129 VAL B O 1
ATOM 2260 N N . GLN B 1 130 ? -14.203 -9.297 -6.117 1 96 130 GLN B N 1
ATOM 2261 C CA . GLN B 1 130 ? -14.938 -9.367 -7.375 1 96 130 GLN B CA 1
ATOM 2262 C C . GLN B 1 130 ? -15.711 -8.07 -7.629 1 96 130 GLN B C 1
ATOM 2264 O O . GLN B 1 130 ? -16.047 -7.352 -6.691 1 96 130 GLN B O 1
ATOM 2269 N N . GLY B 1 131 ? -15.852 -7.746 -8.875 1 94.56 131 GLY B N 1
ATOM 2270 C CA . GLY B 1 131 ? -16.797 -6.699 -9.227 1 94.56 131 GLY B CA 1
ATOM 2271 C C . GLY B 1 131 ? -18.25 -7.152 -9.164 1 94.56 131 GLY B C 1
ATOM 2272 O O . GLY B 1 131 ? -18.547 -8.312 -9.445 1 94.56 131 GLY B O 1
ATOM 2273 N N . ASP B 1 132 ? -19.109 -6.266 -8.828 1 92.12 132 ASP B N 1
ATOM 2274 C CA . ASP B 1 132 ? -20.531 -6.586 -8.789 1 92.12 132 ASP B CA 1
ATOM 2275 C C . ASP B 1 132 ? -21.078 -6.848 -10.188 1 92.12 132 ASP B C 1
ATOM 2277 O O . ASP B 1 132 ? -22.016 -7.621 -10.359 1 92.12 132 ASP B O 1
ATOM 2281 N N . ASN B 1 133 ? -20.438 -6.148 -11.164 1 89.62 133 ASN B N 1
ATOM 2282 C CA . ASN B 1 133 ? -20.766 -6.414 -12.555 1 89.62 133 ASN B CA 1
ATOM 2283 C C . ASN B 1 133 ? -19.938 -7.566 -13.117 1 89.62 133 ASN B C 1
ATOM 2285 O O . ASN B 1 133 ? -18.812 -7.363 -13.578 1 89.62 133 ASN B O 1
ATOM 2289 N N . ILE B 1 134 ? -20.5 -8.695 -13.164 1 82.88 134 ILE B N 1
ATOM 2290 C CA . ILE B 1 134 ? -19.781 -9.93 -13.477 1 82.88 134 ILE B CA 1
ATOM 2291 C C . ILE B 1 134 ? -19.344 -9.914 -14.938 1 82.88 134 ILE B C 1
ATOM 2293 O O . ILE B 1 134 ? -18.422 -10.633 -15.328 1 82.88 134 ILE B O 1
ATOM 2297 N N . TYR B 1 135 ? -19.969 -9.094 -15.758 1 83 135 TYR B N 1
ATOM 2298 C CA . TYR B 1 135 ? -19.734 -9.117 -17.188 1 83 135 TYR B CA 1
ATOM 2299 C C . TYR B 1 135 ? -18.625 -8.133 -17.578 1 83 135 TYR B C 1
ATOM 2301 O O . TYR B 1 135 ? -18.047 -8.234 -18.656 1 83 135 TYR B O 1
ATOM 2309 N N . SER B 1 136 ? -18.375 -7.266 -16.719 1 87.06 136 SER B N 1
ATOM 2310 C CA . SER B 1 136 ? -17.422 -6.207 -17.047 1 87.06 136 SER B CA 1
ATOM 2311 C C . SER B 1 136 ? -16.516 -5.887 -15.875 1 87.06 136 SER B C 1
ATOM 2313 O O . SER B 1 136 ? -16.516 -4.766 -15.367 1 87.06 136 SER B O 1
ATOM 2315 N N . SER B 1 137 ? -15.891 -6.859 -15.344 1 90.12 137 SER B N 1
ATOM 2316 C CA . SER B 1 137 ? -14.984 -6.621 -14.227 1 90.12 137 SER B CA 1
ATOM 2317 C C . SER B 1 137 ? -13.703 -7.43 -14.367 1 90.12 137 SER B C 1
ATOM 2319 O O . SER B 1 137 ? -13.742 -8.609 -14.719 1 90.12 137 SER B O 1
ATOM 2321 N N . ASN B 1 138 ? -12.594 -6.785 -14.281 1 93.06 138 ASN B N 1
ATOM 2322 C CA . ASN B 1 138 ? -11.312 -7.438 -14.062 1 93.06 138 ASN B CA 1
ATOM 2323 C C . ASN B 1 138 ? -10.984 -7.547 -12.57 1 93.06 138 ASN B C 1
ATOM 2325 O O . ASN B 1 138 ? -10.695 -6.543 -11.922 1 93.06 138 ASN B O 1
ATOM 2329 N N . ASP B 1 139 ? -11.125 -8.789 -12.062 1 95.69 139 ASP B N 1
ATOM 2330 C CA . ASP B 1 139 ? -11.008 -8.984 -10.625 1 95.69 139 ASP B CA 1
ATOM 2331 C C . ASP B 1 139 ? -10.312 -10.305 -10.305 1 95.69 139 ASP B C 1
ATOM 2333 O O . ASP B 1 139 ? -9.539 -10.82 -11.117 1 95.69 139 ASP B O 1
ATOM 2337 N N . SER B 1 140 ? -10.492 -10.836 -9.125 1 97.06 140 SER B N 1
ATOM 2338 C CA . SER B 1 140 ? -9.734 -11.992 -8.656 1 97.06 140 SER B CA 1
ATOM 2339 C C . SER B 1 140 ? -9.938 -13.188 -9.57 1 97.06 140 SER B C 1
ATOM 2341 O O . SER B 1 140 ? -9.078 -14.07 -9.648 1 97.06 140 SER B O 1
ATOM 2343 N N . ARG B 1 141 ? -11.062 -13.289 -10.375 1 94.12 141 ARG B N 1
ATOM 2344 C CA . ARG B 1 141 ? -11.273 -14.383 -11.312 1 94.12 141 ARG B CA 1
ATOM 2345 C C . ARG B 1 141 ? -10.227 -14.367 -12.422 1 94.12 141 ARG B C 1
ATOM 2347 O O . ARG B 1 141 ? -9.891 -15.414 -12.977 1 94.12 141 ARG B O 1
ATOM 2354 N N . GLN B 1 142 ? -9.672 -13.141 -12.633 1 92.81 142 GLN B N 1
ATOM 2355 C CA . GLN B 1 142 ? -8.664 -12.992 -13.68 1 92.81 142 GLN B CA 1
ATOM 2356 C C . GLN B 1 142 ? -7.262 -12.883 -13.086 1 92.81 142 GLN B C 1
ATOM 2358 O O . GLN B 1 142 ? -6.348 -13.586 -13.508 1 92.81 142 GLN B O 1
ATOM 2363 N N . PHE B 1 143 ? -7.086 -12.078 -12.016 1 93.62 143 PHE B N 1
ATOM 2364 C CA . PHE B 1 143 ? -5.723 -11.836 -11.562 1 93.62 143 PHE B CA 1
ATOM 2365 C C . PHE B 1 143 ? -5.438 -12.602 -10.273 1 93.62 143 PHE B C 1
ATOM 2367 O O . PHE B 1 143 ? -4.336 -12.508 -9.727 1 93.62 143 PHE B O 1
ATOM 2374 N N . GLY B 1 144 ? -6.41 -13.328 -9.812 1 95.06 144 GLY B N 1
ATOM 2375 C CA . GLY B 1 144 ? -6.176 -14.164 -8.641 1 95.06 144 GLY B CA 1
ATOM 2376 C C . GLY B 1 144 ? -6.344 -13.414 -7.332 1 95.06 144 GLY B C 1
ATOM 2377 O O . GLY B 1 144 ? -6.793 -12.266 -7.32 1 95.06 144 GLY B O 1
ATOM 2378 N N . PRO B 1 145 ? -6.012 -14.156 -6.199 1 98 145 PRO B N 1
ATOM 2379 C CA . PRO B 1 145 ? -6.098 -13.508 -4.887 1 98 145 PRO B CA 1
ATOM 2380 C C . PRO B 1 145 ? -5.184 -12.289 -4.773 1 98 145 PRO B C 1
ATOM 2382 O O . PRO B 1 145 ? -4.113 -12.258 -5.387 1 98 145 PRO B O 1
ATOM 2385 N N . VAL B 1 146 ? -5.586 -11.383 -3.994 1 98.25 146 VAL B N 1
ATOM 2386 C CA . VAL B 1 146 ? -4.852 -10.133 -3.855 1 98.25 146 VAL B CA 1
ATOM 2387 C C . VAL B 1 146 ? -4.34 -9.992 -2.424 1 98.25 146 VAL B C 1
ATOM 2389 O O . VAL B 1 146 ? -5.074 -10.242 -1.467 1 98.25 146 VAL B O 1
ATOM 2392 N N . PRO B 1 147 ? -3.045 -9.664 -2.275 1 98.69 147 PRO B N 1
ATOM 2393 C CA . PRO B 1 147 ? -2.588 -9.398 -0.908 1 98.69 147 PRO B CA 1
ATOM 2394 C C . PRO B 1 147 ? -3.42 -8.328 -0.205 1 98.69 147 PRO B C 1
ATOM 2396 O O . PRO B 1 147 ? -3.689 -7.273 -0.785 1 98.69 147 PRO B O 1
ATOM 2399 N N . TYR B 1 148 ? -3.748 -8.609 1.049 1 98.75 148 TYR B N 1
ATOM 2400 C CA . TYR B 1 148 ? -4.547 -7.703 1.866 1 98.75 148 TYR B CA 1
ATOM 2401 C C . TYR B 1 148 ? -3.896 -6.328 1.954 1 98.75 148 TYR B C 1
ATOM 2403 O O . TYR B 1 148 ? -4.59 -5.309 2.029 1 98.75 148 TYR B O 1
ATOM 2411 N N . GLY B 1 149 ? -2.607 -6.297 1.83 1 98.25 149 GLY B N 1
ATOM 2412 C CA . GLY B 1 149 ? -1.85 -5.066 1.962 1 98.25 149 GLY B CA 1
ATOM 2413 C C . GLY B 1 149 ? -2.152 -4.059 0.868 1 98.25 149 GLY B C 1
ATOM 2414 O O . GLY B 1 149 ? -1.798 -2.883 0.982 1 98.25 149 GLY B O 1
ATOM 2415 N N . LEU B 1 150 ? -2.82 -4.438 -0.202 1 98.5 150 LEU B N 1
ATOM 2416 C CA . LEU B 1 150 ? -3.143 -3.539 -1.307 1 98.5 150 LEU B CA 1
ATOM 2417 C C . LEU B 1 150 ? -4.453 -2.805 -1.047 1 98.5 150 LEU B C 1
ATOM 2419 O O . LEU B 1 150 ? -4.832 -1.916 -1.812 1 98.5 150 LEU B O 1
ATOM 2423 N N . VAL B 1 151 ? -5.16 -3.168 0.04 1 98.38 151 VAL B N 1
ATOM 2424 C CA . VAL B 1 151 ? -6.402 -2.482 0.39 1 98.38 151 VAL B CA 1
ATOM 2425 C C . VAL B 1 151 ? -6.086 -1.098 0.949 1 98.38 151 VAL B C 1
ATOM 2427 O O . VAL B 1 151 ? -5.383 -0.971 1.954 1 98.38 151 VAL B O 1
ATOM 2430 N N . LYS B 1 152 ? -6.684 -0.107 0.303 1 96.88 152 LYS B N 1
ATOM 2431 C CA . LYS B 1 152 ? -6.383 1.271 0.683 1 96.88 152 LYS B CA 1
ATOM 2432 C C . LYS B 1 152 ? -7.488 1.853 1.557 1 96.88 152 LYS B C 1
ATOM 2434 O O . LYS B 1 152 ? -7.277 2.844 2.258 1 96.88 152 LYS B O 1
ATOM 2439 N N . GLY B 1 153 ? -8.609 1.226 1.479 1 97.31 153 GLY B N 1
ATOM 2440 C CA . GLY B 1 153 ? -9.727 1.724 2.262 1 97.31 153 GLY B CA 1
ATOM 2441 C C . GLY B 1 153 ? -10.992 0.896 2.094 1 97.31 153 GLY B C 1
ATOM 2442 O O . GLY B 1 153 ? -11.086 0.078 1.176 1 97.31 153 GLY B O 1
ATOM 2443 N N . LYS B 1 154 ? -11.844 1.063 3.039 1 96.75 154 LYS B N 1
ATOM 2444 C CA . LYS B 1 154 ? -13.195 0.499 2.998 1 96.75 154 LYS B CA 1
ATOM 2445 C C . LYS B 1 154 ? -14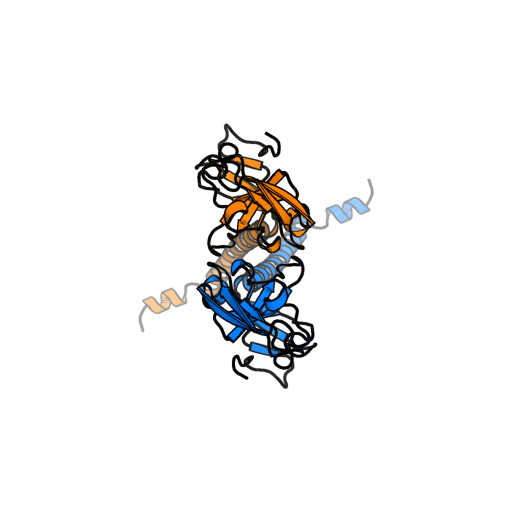.227 1.565 2.643 1 96.75 154 LYS B C 1
ATOM 2447 O O . LYS B 1 154 ? -14.219 2.656 3.215 1 96.75 154 LYS B O 1
ATOM 2452 N N . MET B 1 155 ? -15.047 1.228 1.608 1 94 155 MET B N 1
ATOM 2453 C CA . MET B 1 155 ? -16.031 2.197 1.135 1 94 155 MET B CA 1
ATOM 2454 C C . MET B 1 155 ? -17.438 1.773 1.521 1 94 155 MET B C 1
ATOM 2456 O O . MET B 1 155 ? -17.984 0.816 0.964 1 94 155 MET B O 1
ATOM 2460 N N . SER B 1 156 ? -18.047 2.375 2.492 1 85.81 156 SER B N 1
ATOM 2461 C CA . SER B 1 156 ? -19.344 1.886 2.969 1 85.81 156 SER B CA 1
ATOM 2462 C C . SER B 1 156 ? -20.422 2.947 2.814 1 85.81 156 SER B C 1
ATOM 2464 O O . SER B 1 156 ? -21.609 2.658 2.986 1 85.81 156 SER B O 1
ATOM 2466 N N . TYR B 1 157 ? -20.062 4.16 2.465 1 92.38 157 TYR B N 1
ATOM 2467 C CA . TYR B 1 157 ? -21.062 5.211 2.475 1 92.38 157 TYR B CA 1
ATOM 2468 C C . TYR B 1 157 ? -20.906 6.137 1.274 1 92.38 157 TYR B C 1
ATOM 2470 O O . TYR B 1 157 ? -19.797 6.613 0.994 1 92.38 157 TYR B O 1
ATOM 2478 N N . ARG B 1 158 ? -22 6.363 0.58 1 93.38 158 ARG B N 1
ATOM 2479 C CA . ARG B 1 158 ? -22.062 7.281 -0.554 1 93.38 158 ARG B CA 1
ATOM 2480 C C . ARG B 1 158 ? -22.531 8.664 -0.115 1 93.38 158 ARG B C 1
ATOM 2482 O O . ARG B 1 158 ? -23.547 8.789 0.577 1 93.38 158 ARG B O 1
ATOM 2489 N N . ILE B 1 159 ? -21.844 9.695 -0.53 1 93.94 159 ILE B N 1
ATOM 2490 C CA . ILE B 1 159 ? -22.188 11.031 -0.051 1 93.94 159 ILE B CA 1
ATOM 2491 C C . ILE B 1 159 ? -22.656 11.891 -1.22 1 93.94 159 ILE B C 1
ATOM 2493 O O . ILE B 1 159 ? -23.125 13.016 -1.021 1 93.94 159 ILE B O 1
ATOM 2497 N N . TRP B 1 160 ? -22.422 11.391 -2.408 1 93 160 TRP B N 1
ATOM 2498 C CA . TRP B 1 160 ? -22.891 12.07 -3.607 1 93 160 TRP B CA 1
ATOM 2499 C C . TRP B 1 160 ? -23.188 11.07 -4.727 1 93 160 TRP B C 1
ATOM 2501 O O . TRP B 1 160 ? -22.453 10.094 -4.887 1 93 160 TRP B O 1
ATOM 2511 N N . PRO B 1 161 ? -24.219 11.359 -5.496 1 92.69 161 PRO B N 1
ATOM 2512 C CA . PRO B 1 161 ? -25.125 12.5 -5.559 1 92.69 161 PRO B CA 1
ATOM 2513 C C . PRO B 1 161 ? -26.156 12.5 -4.426 1 92.69 161 PRO B C 1
ATOM 2515 O O . PRO B 1 161 ? -26.344 11.477 -3.768 1 92.69 161 PRO B O 1
ATOM 2518 N N . PRO B 1 162 ? -26.812 13.664 -4.266 1 92.88 162 PRO B N 1
ATOM 2519 C CA . PRO B 1 162 ? -27.75 13.805 -3.145 1 92.88 162 PRO B CA 1
ATOM 2520 C C . PRO B 1 162 ? -28.891 12.805 -3.207 1 92.88 162 PRO B C 1
ATOM 2522 O O . PRO B 1 162 ? -29.406 12.391 -2.168 1 92.88 162 PRO B O 1
ATOM 2525 N N . SER B 1 163 ? -29.312 12.398 -4.332 1 91.44 163 SER B N 1
ATOM 2526 C CA . SER B 1 163 ? -30.453 11.5 -4.52 1 91.44 163 SER B CA 1
ATOM 2527 C C . SER B 1 163 ? -30.094 10.07 -4.113 1 91.44 163 SER B C 1
ATOM 2529 O O . SER B 1 163 ? -30.984 9.227 -3.955 1 91.44 163 SER B O 1
ATOM 2531 N N . ARG B 1 164 ? -28.812 9.781 -3.918 1 88.62 164 ARG B N 1
ATOM 2532 C CA . ARG B 1 164 ? -28.391 8.406 -3.66 1 88.62 164 ARG B CA 1
ATOM 2533 C C . ARG B 1 164 ? -27.5 8.32 -2.42 1 88.62 164 ARG B C 1
ATOM 2535 O O . ARG B 1 164 ? -26.719 7.391 -2.279 1 88.62 164 ARG B O 1
ATOM 2542 N N . ILE B 1 165 ? -27.609 9.188 -1.61 1 90.44 165 ILE B N 1
ATOM 2543 C CA . ILE B 1 165 ? -26.797 9.195 -0.396 1 90.44 165 ILE B CA 1
ATOM 2544 C C . ILE B 1 165 ? -27.203 8.023 0.499 1 90.44 165 ILE B C 1
ATOM 2546 O O . ILE B 1 165 ? -28.391 7.754 0.679 1 90.44 165 ILE B O 1
ATOM 2550 N N . GLY B 1 166 ? -26.188 7.258 0.953 1 90.69 166 GLY B N 1
ATOM 2551 C CA . GLY B 1 166 ? -26.5 6.145 1.839 1 90.69 166 GLY B CA 1
ATOM 2552 C C . GLY B 1 166 ? -25.438 5.062 1.827 1 90.69 166 GLY B C 1
ATOM 2553 O O . GLY B 1 166 ? -24.359 5.246 1.241 1 90.69 166 GLY B O 1
ATOM 2554 N N . SER B 1 167 ? -25.719 4.047 2.523 1 89.69 167 SER B N 1
ATOM 2555 C CA . SER B 1 167 ? -24.781 2.926 2.637 1 89.69 167 SER B CA 1
ATOM 2556 C C . SER B 1 167 ? -24.75 2.109 1.349 1 89.69 167 SER B C 1
ATOM 2558 O O . SER B 1 167 ? -25.75 2.025 0.63 1 89.69 167 SER B O 1
ATOM 2560 N N . ILE B 1 168 ? -23.547 1.756 0.953 1 84.62 168 ILE B N 1
ATOM 2561 C CA . ILE B 1 168 ? -23.406 0.849 -0.18 1 84.62 168 ILE B CA 1
ATOM 2562 C C . ILE B 1 168 ? -23.703 -0.583 0.261 1 84.62 168 ILE B C 1
ATOM 2564 O O . ILE B 1 168 ? -23.094 -1.082 1.215 1 84.62 168 ILE B O 1
ATOM 2568 N N . ASP B 1 169 ? -24.906 -1.066 0.237 1 66.56 169 ASP B N 1
ATOM 2569 C CA . ASP B 1 169 ? -25.453 -2.332 0.71 1 66.56 169 ASP B CA 1
ATOM 2570 C C . ASP B 1 169 ? -24.562 -3.502 0.334 1 66.56 169 ASP B C 1
ATOM 2572 O O . ASP B 1 169 ? -24.156 -3.635 -0.823 1 66.56 169 ASP B O 1
ATOM 2576 N N . PRO B 1 170 ? -23.938 -4.184 1.39 1 58.94 170 PRO B N 1
ATOM 2577 C CA . PRO B 1 170 ? -23.266 -5.43 0.991 1 58.94 170 PRO B CA 1
ATOM 2578 C C . PRO B 1 170 ? -24.156 -6.305 0.103 1 58.94 170 PRO B C 1
ATOM 2580 O O . PRO B 1 170 ? -23.672 -6.863 -0.888 1 58.94 170 PRO B O 1
ATOM 2583 N N . LYS B 1 171 ? -25.344 -6.867 0.798 1 45.56 171 LYS B N 1
ATOM 2584 C CA . LYS B 1 171 ? -26.172 -7.996 0.4 1 45.56 171 LYS B CA 1
ATOM 2585 C C . LYS B 1 171 ? -27.125 -7.602 -0.727 1 45.56 171 LYS B C 1
ATOM 2587 O O . LYS B 1 171 ? -28.047 -8.359 -1.07 1 45.56 171 LYS B O 1
ATOM 2592 N N . GLU B 1 172 ? -27.25 -6.32 -1.162 1 36.84 172 GLU B N 1
ATOM 2593 C CA . GLU B 1 172 ? -28.234 -6.43 -2.236 1 36.84 172 GLU B CA 1
ATOM 2594 C C . GLU B 1 172 ? -27.672 -7.191 -3.43 1 36.84 172 GLU B C 1
ATOM 2596 O O . GLU B 1 172 ? -26.484 -7.07 -3.744 1 36.84 172 GLU B O 1
#

Foldseek 3Di:
DDPVVVVVVPPCCVVCVVVCVVVVVVVVVVVVVVVVCCQAAKHKDWAADCQAPPLDDNGWWIWIWGQHCLVVVNDDALWWFWFQDPVHNVDIHIWGWHFDAQDKDKDALDPPPRPDIDIDHAHPQWTFTGHPRNVTDDGCSNVNTGGSVRTRGTTFFIDDDPVDTGGSGSPD/DDPVVVVVVPPCCVVCVVVCVVVVVVVVVVVVVVVVCCQAAKHKDWAADCQAPPLDDNGWWIWIWGQHCLVVVNDDALWWFWFQDPVHNVDIHIWGWHFDAQDKDKDALDPVPRPDIDIDHAHPQWTFTGHPRNPTDDGCSNVNTGGSVRTRGTTFFIDDDPVDTGGSGSPD

Radius of gyration: 26.24 Å; Cα contacts (8 Å, |Δi|>4): 715; chains: 2; bounding box: 62×85×67 Å

Sequence (344 aa):
MSHFLRRLAGVPWRQIAGEAVSGVSLVAQGLCAVHVFSEHVLGVAFPRGSSMLPALNMAGDVLLTDKVSPRRGRVGPGDVVLLLSPEDPRKVVAKRVVGMEGDEVTYPVDAGNSDATKTVVVPQGHIWVQGDNIYSSNDSRQFGPVPYGLVKGKMSYRIWPPSRIGSIDPKEMSHFLRRLAGVPWRQIAGEAVSGVSLVAQGLCAVHVFSEHVLGVAFPRGSSMLPALNMAGDVLLTDKVSPRRGRVGPGDVVLLLSPEDPRKVVAKRVVGMEGDEVTYPVDAGNSDATKTVVVPQGHIWVQGDNIYSSNDSRQFGPVPYGLVKGKMSYRIWPPSRIGSIDPKE

Nearest PDB structures (foldseek):
  3s04-assembly3_A  TM=8.382E-01  e=1.387E-07  Escherichia coli K-12
  3s04-assembly3_B-2  TM=8.203E-01  e=1.641E-07  Escherichia coli K-12
  1kn9-assembly2_B  TM=7.908E-01  e=3.391E-07  Escherichia coli K-12
  6b88-assembly1_A  TM=7.845E-01  e=9.801E-07  Escherichia coli K-12
  1kn9-assembly4_D  TM=7.689E-01  e=6.629E-07  Escherichia coli K-12

InterPro domains:
  IPR000223 Peptidase S26A, signal peptidase I [PR00727] (40-56)
  IPR000223 Peptidase S26A, signal peptidase I [PR00727] (93-105)
  IPR000223 Peptidase S26A, signal peptidase I [PR00727] (122-141)
  IPR019533 Peptidase S26 [PF10502] (31-108)
  IPR019533 Peptidase S26 [PF10502] (117-160)
  IPR019533 Peptidase S26 [cd06530] (49-154)
  IPR036286 LexA/Signal peptidase-like superfamily [SSF51306] (48-168)
  IPR052064 Mitochondrial Inner Membrane Protease Subunit 1 [PTHR12383] (13-169)

Secondary structure (DSSP, 8-state):
--HHHHHHHTS-HHHHHHHHHHHHHHHHHHHHHHHHHHHHTEEEE---SSTTTTTS-SS--EEEEESHHHHTT---TT-EEEEE-SS-TT-EEEEEEEE-TT-EEEEESSSS-TT-EEEEEPPTTEEEEE-S-TTS--SHHHH--EEGGGEEEEEEEEEESGGG-EE--S--/--HHHHHHHTS-HHHHHHHHHHHHHHHHHHHHHHHHHHHHTEEEE---SSTTTTTS-SS--EEEEESHHHHTT---TT-EEEEE-SS-TT-EEEEEEEE-TT-EEEEESSSS-TT-EEEEEPPTTEEEEE-S-TTS--SHHHH--EEGGGEEEEEEEEEESGGG-EE--S--

Solvent-accessible surface area (backbone atoms only — not comparable to full-atom values): 18185 Å² total; per-residue (Å²): 134,65,71,66,62,55,56,59,67,63,49,58,54,66,57,52,49,48,49,51,47,52,54,53,44,53,54,48,29,54,50,39,49,51,49,53,42,39,71,51,41,50,37,76,42,69,59,68,43,58,20,31,29,81,85,36,49,49,62,73,38,31,31,40,25,38,30,46,43,50,78,70,65,66,67,51,66,43,39,35,28,36,27,48,31,56,56,38,63,90,40,74,43,66,33,29,29,68,33,44,51,69,35,76,45,74,44,60,74,37,87,87,50,71,80,47,68,46,75,43,67,29,49,67,31,19,29,31,36,35,30,68,16,76,88,52,46,91,30,24,93,73,72,39,68,38,43,50,59,38,50,64,19,35,39,48,38,30,69,28,48,80,93,61,52,40,67,56,67,55,85,113,136,67,71,66,61,54,56,60,68,62,50,59,53,67,56,52,48,48,52,49,45,52,56,52,45,52,54,49,29,53,51,36,49,50,47,52,42,39,72,51,40,48,37,77,44,70,59,69,43,59,22,32,30,81,84,38,49,48,61,72,38,31,30,40,24,38,31,45,43,51,78,69,66,66,67,51,64,41,39,33,28,36,27,47,31,55,57,37,64,87,40,73,43,64,33,29,29,69,33,44,50,68,34,75,46,73,45,60,75,38,87,86,50,72,81,46,69,45,76,44,66,28,49,66,31,18,29,31,37,35,30,68,16,76,88,51,45,92,30,25,94,73,74,38,66,39,42,50,60,38,52,64,19,35,40,51,38,30,70,26,48,81,92,59,52,40,67,57,67,54,86,112

Organism: Triticum aestivum (NCBI:txid4565)

pLDDT: mean 86.37, std 14.15, range [36.59, 98.75]